Protein AF-A0A4Q7UP84-F1 (afdb_monomer)

Secondary structure (DSSP, 8-state):
---PPP---TTTTS-SSHHHHHHHHHHHHHHHHHHHHHHHHHHHHHHHHHHHHHHHHHHHHHTTSS-HHHHHHHHHHHHHHHHHHHHHHHHHHTTT--SHHHHHHHHHHHHHHHHHHHHHHHHHHHHHHHT--HHHHHHHHHHHHHHHHHHHHHHHHHHTT-HHHHHHHHHHHHHHHHHHHH-TTHHHHIIIIIIHHHHHHHHHHHHHTTTT-

Organism: Pseudonocardia sediminis (NCBI:txid1397368)

Structure (mmCIF, N/CA/C/O backbone):
data_AF-A0A4Q7UP84-F1
#
_entry.id   AF-A0A4Q7UP84-F1
#
loop_
_atom_site.group_PDB
_atom_site.id
_atom_site.type_symbol
_atom_site.label_atom_id
_atom_site.label_alt_id
_atom_site.label_comp_id
_atom_site.label_asym_id
_atom_site.label_entity_id
_atom_site.label_seq_id
_atom_site.pdbx_PDB_ins_code
_atom_site.Cartn_x
_atom_site.Cartn_y
_atom_site.Cartn_z
_atom_site.occupancy
_atom_site.B_iso_or_equiv
_atom_site.auth_seq_id
_atom_site.auth_comp_id
_atom_site.auth_asym_id
_atom_site.auth_atom_id
_atom_site.pdbx_PDB_model_num
ATOM 1 N N . MET A 1 1 ? -32.580 12.250 68.044 1.00 42.56 1 MET A N 1
ATOM 2 C CA . MET A 1 1 ? -32.386 12.421 66.590 1.00 42.56 1 MET A CA 1
ATOM 3 C C . MET A 1 1 ? -30.899 12.305 66.312 1.00 42.56 1 MET A C 1
ATOM 5 O O . MET A 1 1 ? -30.174 13.271 66.482 1.00 42.56 1 MET A O 1
ATOM 9 N N . THR A 1 2 ? -30.436 11.095 66.017 1.00 45.56 2 THR A N 1
ATOM 10 C CA . THR A 1 2 ? -29.066 10.806 65.571 1.00 45.56 2 THR A CA 1
ATOM 11 C C . THR A 1 2 ? -29.179 10.371 64.125 1.00 45.56 2 THR A C 1
ATOM 13 O O . THR A 1 2 ? -29.630 9.260 63.856 1.00 45.56 2 THR A O 1
ATOM 16 N N . ASP A 1 3 ? -28.855 11.294 63.229 1.00 54.00 3 ASP A N 1
ATOM 17 C CA . ASP A 1 3 ? -28.813 11.079 61.791 1.00 54.00 3 ASP A CA 1
ATOM 18 C C . ASP A 1 3 ? -27.517 10.325 61.472 1.00 54.00 3 ASP A C 1
ATOM 20 O O . ASP A 1 3 ? -26.412 10.842 61.659 1.00 54.00 3 ASP A O 1
ATOM 24 N N . ARG A 1 4 ? -27.646 9.040 61.142 1.00 55.53 4 ARG A N 1
ATOM 25 C CA . ARG A 1 4 ? -26.525 8.174 60.778 1.00 55.53 4 ARG A CA 1
ATOM 26 C C . ARG A 1 4 ? -26.464 8.193 59.250 1.00 55.53 4 ARG A C 1
ATOM 28 O O . ARG A 1 4 ? -27.449 7.778 58.647 1.00 55.53 4 ARG A O 1
ATOM 35 N N . PRO A 1 5 ? -25.367 8.647 58.621 1.00 52.28 5 PRO A N 1
ATOM 36 C CA . PRO A 1 5 ? -25.264 8.620 57.169 1.00 52.28 5 PRO A CA 1
ATOM 37 C C . PRO A 1 5 ? -25.380 7.170 56.687 1.00 52.28 5 PRO A C 1
ATOM 39 O O . PRO A 1 5 ? -24.661 6.291 57.175 1.00 52.28 5 PRO A O 1
ATOM 42 N N . GLU A 1 6 ? -26.331 6.924 55.784 1.00 59.28 6 GLU A N 1
ATOM 43 C CA . GLU A 1 6 ? -26.484 5.637 55.114 1.00 59.28 6 GLU A CA 1
ATOM 44 C C . GLU A 1 6 ? -25.175 5.272 54.400 1.00 59.28 6 GLU A C 1
ATOM 46 O O . GLU A 1 6 ? -24.537 6.141 53.795 1.00 59.28 6 GLU A O 1
ATOM 51 N N . PRO A 1 7 ? -24.737 4.005 54.470 1.00 48.69 7 PRO A N 1
ATOM 52 C CA . PRO A 1 7 ? -23.579 3.567 53.718 1.00 48.69 7 PRO A CA 1
ATOM 53 C C . PRO A 1 7 ? -23.952 3.585 52.237 1.00 48.69 7 PRO A C 1
ATOM 55 O O . PRO A 1 7 ? -24.739 2.761 51.777 1.00 48.69 7 PRO A O 1
ATOM 58 N N . THR A 1 8 ? -23.387 4.535 51.494 1.00 50.06 8 THR A N 1
ATOM 59 C CA . THR A 1 8 ? -23.429 4.565 50.034 1.00 50.06 8 THR A CA 1
ATOM 60 C 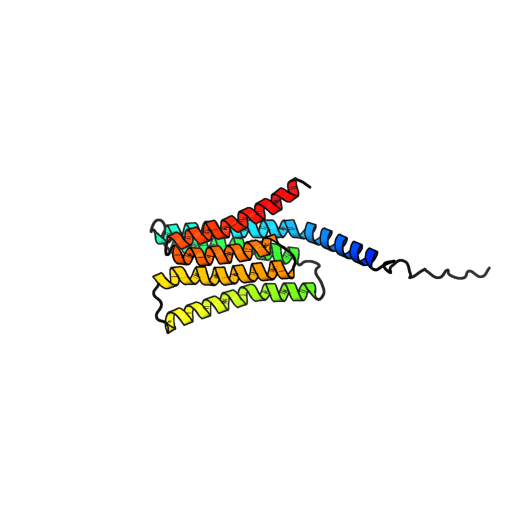C . THR A 1 8 ? -22.927 3.216 49.528 1.00 50.06 8 THR A C 1
ATOM 62 O O . THR A 1 8 ? -21.769 2.848 49.741 1.00 50.06 8 THR A O 1
ATOM 65 N N . THR A 1 9 ? -23.819 2.443 48.919 1.00 47.03 9 THR A N 1
ATOM 66 C CA . THR A 1 9 ? -23.541 1.120 48.370 1.00 47.03 9 THR A CA 1
ATOM 67 C C . THR A 1 9 ? -22.564 1.252 47.205 1.00 47.03 9 THR A C 1
ATOM 69 O O . THR A 1 9 ? -22.957 1.446 46.061 1.00 47.03 9 THR A O 1
ATOM 72 N N . LEU A 1 10 ? -21.270 1.122 47.495 1.00 49.09 10 LEU A N 1
ATOM 73 C CA . LEU A 1 10 ? -20.173 1.035 46.519 1.00 49.09 10 LEU A CA 1
ATOM 74 C C . LEU A 1 10 ? -20.184 -0.283 45.706 1.00 49.09 10 LEU A C 1
ATOM 76 O O . LEU A 1 10 ? -19.160 -0.665 45.144 1.00 49.09 10 LEU A O 1
ATOM 80 N N . ASP A 1 11 ? -21.314 -0.993 45.655 1.00 49.69 11 ASP A N 1
ATOM 81 C CA . ASP A 1 11 ? -21.449 -2.315 45.025 1.00 49.69 11 ASP A CA 1
ATOM 82 C C . ASP A 1 11 ? -22.203 -2.294 43.680 1.00 49.69 11 ASP A C 1
ATOM 84 O O . ASP A 1 11 ? -22.309 -3.337 43.040 1.00 49.69 11 ASP A O 1
ATOM 88 N N . GLU A 1 12 ? -22.672 -1.138 43.193 1.00 52.84 12 GLU A N 1
ATOM 89 C CA . GLU A 1 12 ? -23.387 -1.064 41.901 1.00 52.84 12 GLU A CA 1
ATOM 90 C C . GLU A 1 12 ? -22.471 -1.100 40.658 1.00 52.84 12 GLU A C 1
ATOM 92 O O . GLU A 1 12 ? -22.957 -1.335 39.555 1.00 52.84 12 GLU A O 1
ATOM 97 N N . ASP A 1 13 ? -21.148 -0.963 40.816 1.00 55.72 13 ASP A N 1
ATOM 98 C CA . ASP A 1 13 ? -20.188 -0.909 39.693 1.00 55.72 13 ASP A CA 1
ATOM 99 C C . ASP A 1 13 ? -19.397 -2.213 39.448 1.00 55.72 13 ASP A C 1
ATOM 101 O O . ASP A 1 13 ? -18.489 -2.260 38.611 1.00 55.72 13 ASP A O 1
ATOM 105 N N . ARG A 1 14 ? -19.717 -3.311 40.145 1.00 58.19 14 ARG A N 1
ATOM 106 C CA . ARG A 1 14 ? -19.144 -4.632 39.830 1.00 58.19 14 ARG A CA 1
ATOM 107 C C . ARG A 1 14 ? -20.073 -5.374 38.868 1.00 58.19 14 ARG A C 1
ATOM 109 O O . ARG A 1 14 ? -21.233 -5.569 39.219 1.00 58.19 14 ARG A O 1
ATOM 116 N N . PRO A 1 15 ? -19.605 -5.841 37.689 1.00 57.12 15 PRO A N 1
ATOM 117 C CA . PRO A 1 15 ? -20.441 -6.668 36.826 1.00 57.12 15 PRO A CA 1
ATOM 118 C C . PRO A 1 15 ? -20.937 -7.883 37.618 1.00 57.12 15 PRO A C 1
ATOM 120 O O . PRO A 1 15 ? -20.133 -8.666 38.128 1.00 57.12 15 PRO A O 1
ATOM 123 N N . GLY A 1 16 ? -22.263 -8.002 37.743 1.00 67.31 16 GLY A N 1
ATOM 124 C CA . GLY A 1 16 ? -22.935 -9.000 38.582 1.00 67.31 16 GLY A CA 1
ATOM 125 C C . GLY A 1 16 ? -22.624 -10.449 38.194 1.00 67.31 16 GLY A C 1
ATOM 126 O O . GLY A 1 16 ? -22.792 -11.356 39.007 1.00 67.31 16 GLY A O 1
ATOM 127 N N . SER A 1 17 ? -22.104 -10.672 36.982 1.00 77.81 17 SER A N 1
ATOM 128 C CA . SER A 1 17 ? -21.554 -11.944 36.522 1.00 77.81 17 SER A CA 1
ATOM 129 C C . SER A 1 17 ? -20.467 -11.753 35.440 1.00 77.81 17 SER A C 1
ATOM 131 O O . SER A 1 17 ? -20.440 -10.732 34.746 1.00 77.81 17 SER A O 1
ATOM 133 N N . PRO A 1 18 ? -19.582 -12.747 35.212 1.00 74.06 18 PRO A N 1
ATOM 134 C CA . PRO A 1 18 ? -18.658 -12.755 34.071 1.00 74.06 18 PRO A CA 1
ATOM 135 C C . PRO A 1 18 ? -19.352 -12.654 32.701 1.00 74.06 18 PRO A C 1
ATOM 137 O O . PRO A 1 18 ? -18.741 -12.185 31.740 1.00 74.06 18 PRO A O 1
ATOM 140 N N . ALA A 1 19 ? -20.616 -13.084 32.604 1.00 78.94 19 ALA A N 1
ATOM 141 C CA . ALA A 1 19 ? -21.421 -12.951 31.392 1.00 78.94 19 ALA A CA 1
ATOM 142 C C . ALA A 1 19 ? -21.811 -11.486 31.142 1.00 78.94 19 ALA A C 1
ATOM 144 O O . ALA A 1 19 ? -21.638 -11.003 30.026 1.00 78.94 19 ALA A O 1
ATOM 145 N N . ASP A 1 20 ? -22.207 -10.754 32.187 1.00 79.19 20 ASP A N 1
ATOM 146 C CA . ASP A 1 20 ? -22.514 -9.320 32.092 1.00 79.19 20 ASP A CA 1
ATOM 147 C C . ASP A 1 20 ? -21.263 -8.508 31.743 1.00 79.19 20 ASP A C 1
ATOM 149 O O . ASP A 1 20 ? -21.306 -7.617 30.896 1.00 79.19 20 ASP A O 1
ATOM 153 N N . ALA A 1 21 ? -20.107 -8.868 32.316 1.00 79.06 21 ALA A N 1
ATOM 154 C CA . ALA A 1 21 ? -18.824 -8.278 31.934 1.00 79.06 21 ALA A CA 1
ATOM 155 C C . ALA A 1 21 ? -18.503 -8.517 30.444 1.00 79.06 21 ALA A C 1
ATOM 157 O O . ALA A 1 21 ? -18.040 -7.608 29.753 1.00 79.06 21 ALA A O 1
ATOM 158 N N . MET A 1 22 ? -18.773 -9.721 29.927 1.00 80.56 22 MET A N 1
ATOM 159 C CA . MET A 1 22 ? -18.549 -10.063 28.520 1.00 80.56 22 MET A CA 1
ATOM 160 C C . MET A 1 22 ? -19.512 -9.328 27.579 1.00 80.56 22 MET A C 1
ATOM 162 O O . MET A 1 22 ? -19.096 -8.876 26.511 1.00 80.56 22 MET A O 1
ATOM 166 N N . ASP A 1 23 ? -20.776 -9.165 27.965 1.00 84.50 23 ASP A N 1
ATOM 167 C CA . ASP A 1 23 ? -21.763 -8.413 27.186 1.00 84.50 23 ASP A CA 1
ATOM 168 C C . ASP A 1 23 ? -21.459 -6.909 27.176 1.00 84.50 23 ASP A C 1
ATOM 170 O O . ASP A 1 23 ? -21.563 -6.258 26.129 1.00 84.50 23 ASP A O 1
ATOM 174 N N . ILE A 1 24 ? -20.953 -6.363 28.286 1.00 81.81 24 ILE A N 1
ATOM 175 C CA . ILE A 1 24 ? -20.400 -5.004 28.330 1.00 81.81 24 ILE A CA 1
ATOM 176 C C . ILE A 1 24 ? -19.216 -4.887 27.358 1.00 81.81 24 ILE A C 1
ATOM 178 O O . ILE A 1 24 ? -19.231 -3.997 26.507 1.00 81.81 24 ILE A O 1
ATOM 182 N N . ILE A 1 25 ? -18.242 -5.807 27.390 1.00 80.31 25 ILE A N 1
ATOM 183 C CA . ILE A 1 25 ? -17.088 -5.795 26.468 1.00 80.31 25 ILE A CA 1
ATOM 184 C C . ILE A 1 25 ? -17.544 -5.865 25.004 1.00 80.31 25 ILE A C 1
ATOM 186 O O . ILE A 1 25 ? -17.106 -5.055 24.185 1.00 80.31 25 ILE A O 1
ATOM 190 N N . ARG A 1 26 ? -18.460 -6.778 24.665 1.00 77.56 26 ARG A N 1
ATOM 191 C CA . ARG A 1 26 ? -18.996 -6.929 23.301 1.00 77.56 26 ARG A CA 1
ATOM 192 C C . ARG A 1 26 ? -19.731 -5.680 22.834 1.00 77.56 26 ARG A C 1
ATOM 194 O O . ARG A 1 26 ? -19.544 -5.252 21.696 1.00 77.56 26 ARG A O 1
ATOM 201 N N . SER A 1 27 ? -20.550 -5.080 23.697 1.00 73.44 27 SER A N 1
ATOM 202 C CA . SER A 1 27 ? -21.291 -3.861 23.365 1.00 73.44 27 SER A CA 1
ATOM 203 C C . SER A 1 27 ? -20.362 -2.656 23.176 1.00 73.44 27 SER A C 1
ATOM 205 O O . SER A 1 27 ? -20.582 -1.851 22.267 1.00 73.44 27 SER A O 1
ATOM 207 N N . GLN A 1 28 ? -19.283 -2.555 23.960 1.00 71.44 28 GLN A N 1
ATOM 208 C CA . GLN A 1 28 ? -18.260 -1.526 23.778 1.00 71.44 28 GLN A CA 1
ATOM 209 C C . GLN A 1 28 ? -17.437 -1.753 22.506 1.00 71.44 28 GLN A C 1
ATOM 211 O O . GLN A 1 28 ? -17.280 -0.820 21.719 1.00 71.44 28 GLN A O 1
ATOM 216 N N . GLN A 1 29 ? -17.001 -2.987 22.233 1.00 69.75 29 GLN A N 1
ATOM 217 C CA . GLN A 1 29 ? -16.328 -3.344 20.980 1.00 69.75 29 GLN A CA 1
ATOM 218 C C . GLN A 1 29 ? -17.210 -3.049 19.762 1.00 69.75 29 GLN A C 1
ATOM 220 O O . GLN A 1 29 ? -16.734 -2.487 18.779 1.00 69.75 29 GLN A O 1
ATOM 225 N N . ALA A 1 30 ? -18.507 -3.364 19.822 1.00 67.62 30 ALA A N 1
ATOM 226 C CA . ALA A 1 30 ? -19.448 -3.077 18.744 1.00 67.62 30 ALA A CA 1
ATOM 227 C C . ALA A 1 30 ? -19.607 -1.568 18.495 1.00 67.62 30 ALA A C 1
ATOM 229 O O . ALA A 1 30 ? -19.633 -1.144 17.339 1.00 67.62 30 ALA A O 1
ATOM 230 N N . LYS A 1 31 ? -19.667 -0.753 19.558 1.00 66.81 31 LYS A N 1
ATOM 231 C CA . LYS A 1 31 ? -19.733 0.715 19.457 1.00 66.81 31 LYS A CA 1
ATOM 232 C C . LYS A 1 31 ? -18.451 1.310 18.874 1.00 66.81 31 LYS A C 1
ATOM 234 O O . LYS A 1 31 ? -18.538 2.117 17.954 1.00 66.81 31 LYS A O 1
ATOM 239 N N . VAL A 1 32 ? -17.281 0.884 19.351 1.00 65.25 32 VAL A N 1
ATOM 240 C CA . VAL A 1 32 ? -15.980 1.339 18.829 1.00 65.25 32 VAL A CA 1
ATOM 241 C C . VAL A 1 32 ? -15.815 0.938 17.363 1.00 65.25 32 VAL A C 1
ATOM 243 O O . VAL A 1 32 ? -15.501 1.778 16.524 1.00 65.25 32 VAL A O 1
ATOM 246 N N . ASN A 1 33 ? -16.132 -0.311 17.014 1.00 65.25 33 ASN A N 1
ATOM 247 C CA . ASN A 1 33 ? -16.093 -0.781 15.628 1.00 65.25 33 ASN A CA 1
ATOM 248 C C . ASN A 1 33 ? -17.050 0.006 14.722 1.00 65.25 33 ASN A C 1
ATOM 250 O O . ASN A 1 33 ? -16.705 0.314 13.583 1.00 65.25 33 ASN A O 1
ATOM 254 N N . ALA A 1 34 ? -18.241 0.364 15.214 1.00 60.06 34 ALA A N 1
ATOM 255 C CA . ALA A 1 34 ? -19.183 1.191 14.465 1.00 60.06 34 ALA A CA 1
ATOM 256 C C . ALA A 1 34 ? -18.666 2.625 14.244 1.00 60.06 34 ALA A C 1
ATOM 258 O O . ALA A 1 34 ? -18.920 3.196 13.185 1.00 60.06 34 ALA A O 1
ATOM 259 N N . GLN A 1 35 ? -17.927 3.188 15.206 1.00 65.69 35 GLN A N 1
ATOM 260 C CA . GLN A 1 35 ? -17.325 4.521 15.099 1.00 65.69 35 GLN A CA 1
ATOM 261 C C . GLN A 1 35 ? -16.111 4.555 14.160 1.00 65.69 35 GLN A C 1
ATOM 263 O O . GLN A 1 35 ? -15.957 5.519 13.415 1.00 65.69 35 GLN A O 1
ATOM 268 N N . LEU A 1 36 ? -15.283 3.506 14.163 1.00 66.56 36 LEU A N 1
ATOM 269 C CA . LEU A 1 36 ? -14.058 3.431 13.356 1.00 66.56 36 LEU A CA 1
ATOM 270 C C . LEU A 1 36 ? -14.300 2.966 11.918 1.00 66.56 36 LEU A C 1
ATOM 272 O O . LEU A 1 36 ? -13.563 3.359 11.017 1.00 66.56 36 LEU A O 1
ATOM 276 N N . ALA A 1 37 ? -15.351 2.177 11.667 1.00 66.06 37 ALA A N 1
ATOM 277 C CA . ALA A 1 37 ? -15.636 1.673 10.327 1.00 66.06 37 ALA A CA 1
ATOM 278 C C . ALA A 1 37 ? -15.658 2.788 9.255 1.00 66.06 37 ALA A C 1
ATOM 280 O O . ALA A 1 37 ? -14.998 2.604 8.228 1.00 66.06 37 ALA A O 1
ATOM 281 N N . PRO A 1 38 ? -16.360 3.938 9.436 1.00 69.56 38 PRO A N 1
ATOM 282 C CA . PRO A 1 38 ? -16.340 5.083 8.516 1.00 69.56 38 PRO A CA 1
ATOM 283 C C . PRO A 1 38 ? -14.973 5.456 7.976 1.00 69.56 38 PRO A C 1
ATOM 285 O O . PRO A 1 38 ? -14.790 5.592 6.764 1.00 69.56 38 PRO A O 1
ATOM 288 N N . GLU A 1 39 ? -14.033 5.546 8.897 1.00 76.50 39 GLU A N 1
ATOM 289 C CA . GLU A 1 39 ? -12.659 5.944 8.680 1.00 76.50 39 GLU A CA 1
ATOM 290 C C . GLU A 1 39 ? -11.881 4.850 7.936 1.00 76.50 39 GLU A C 1
ATOM 292 O O . GLU A 1 39 ? -11.207 5.145 6.949 1.00 76.50 39 GLU A O 1
ATOM 297 N N . THR A 1 40 ? -12.090 3.579 8.291 1.00 74.62 40 THR A N 1
ATOM 298 C CA . THR A 1 40 ? -11.503 2.420 7.596 1.00 74.62 40 THR A CA 1
ATOM 299 C C . THR A 1 40 ? -11.938 2.312 6.129 1.00 74.62 40 THR A C 1
ATOM 301 O O . THR A 1 40 ? -11.102 2.118 5.246 1.00 74.62 40 THR A O 1
ATOM 304 N N . ALA A 1 41 ? -13.224 2.514 5.827 1.00 83.88 41 ALA A N 1
ATOM 305 C CA . ALA A 1 41 ? -13.698 2.444 4.441 1.00 83.88 41 ALA A CA 1
ATOM 306 C C . ALA A 1 41 ? -13.146 3.584 3.579 1.00 83.88 41 ALA A C 1
ATOM 308 O O . ALA A 1 41 ? -12.759 3.355 2.436 1.00 83.88 41 ALA A O 1
ATOM 309 N N . LEU A 1 42 ? -13.098 4.808 4.116 1.00 84.00 42 LEU A N 1
ATOM 310 C CA . LEU A 1 42 ? -12.512 5.948 3.407 1.00 84.00 42 LEU A CA 1
ATOM 311 C C . LEU A 1 42 ? -11.027 5.722 3.129 1.00 84.00 42 LEU A C 1
ATOM 313 O O . LEU A 1 42 ? -10.568 5.995 2.023 1.00 84.00 42 LEU A O 1
ATOM 317 N N . PHE A 1 43 ? -10.301 5.162 4.096 1.00 86.12 43 PHE A N 1
ATOM 318 C CA . PHE A 1 43 ? -8.907 4.779 3.921 1.00 86.12 43 PHE A CA 1
ATOM 319 C C . PHE A 1 43 ? -8.722 3.812 2.737 1.00 86.12 43 PHE A C 1
ATOM 321 O O . PHE A 1 43 ? -7.900 4.086 1.860 1.00 86.12 43 PHE A O 1
ATOM 328 N N . PHE A 1 44 ? -9.522 2.742 2.646 1.00 89.19 44 PHE A N 1
ATOM 329 C CA . PHE A 1 44 ? -9.442 1.813 1.511 1.00 89.19 44 PHE A CA 1
ATOM 330 C C . PHE A 1 44 ? -9.848 2.455 0.184 1.00 89.19 44 PHE A C 1
ATOM 332 O O . PHE A 1 44 ? -9.250 2.154 -0.845 1.00 89.19 44 PHE A O 1
ATOM 339 N N . LEU A 1 45 ? -10.828 3.360 0.184 1.00 90.50 45 LEU A N 1
ATOM 340 C CA . LEU A 1 45 ? -11.235 4.061 -1.032 1.00 90.50 45 LEU A CA 1
ATOM 341 C C . LEU A 1 45 ? -10.123 4.981 -1.554 1.00 90.50 45 LEU A C 1
ATOM 343 O O . LEU A 1 45 ? -9.800 4.923 -2.738 1.00 90.50 45 LEU A O 1
ATOM 347 N N . PHE A 1 46 ? -9.499 5.786 -0.687 1.00 90.69 46 PHE A N 1
ATOM 348 C CA . PHE A 1 46 ? -8.413 6.683 -1.094 1.00 90.69 46 PHE A CA 1
ATOM 349 C C . PHE A 1 46 ? -7.204 5.915 -1.620 1.00 90.69 46 PHE A C 1
ATOM 351 O O . PHE A 1 46 ? -6.690 6.242 -2.691 1.00 90.69 46 PHE A O 1
ATOM 358 N N . TRP A 1 47 ? -6.780 4.867 -0.910 1.00 91.25 47 TRP A N 1
ATOM 359 C CA . TRP A 1 47 ? -5.666 4.036 -1.357 1.00 91.25 47 TRP A CA 1
ATOM 360 C C . TRP A 1 47 ? -6.002 3.229 -2.609 1.00 91.25 47 TRP A C 1
ATOM 362 O O . TRP A 1 47 ? -5.166 3.138 -3.504 1.00 91.25 47 TRP A O 1
ATOM 372 N N . GLY A 1 48 ? -7.231 2.729 -2.728 1.00 93.56 48 GLY A N 1
ATOM 373 C CA . GLY A 1 48 ? -7.695 2.024 -3.917 1.00 93.56 48 GLY A CA 1
ATOM 374 C C . GLY A 1 48 ? -7.647 2.896 -5.170 1.00 93.56 48 GLY A C 1
ATOM 375 O O . GLY A 1 48 ? -7.076 2.486 -6.180 1.00 93.56 48 GLY A O 1
ATOM 376 N N . VAL A 1 49 ? -8.159 4.131 -5.092 1.00 94.81 49 VAL A N 1
ATOM 377 C CA . VAL A 1 49 ? -8.053 5.107 -6.191 1.00 94.81 49 VAL A CA 1
ATOM 378 C C . VAL A 1 49 ? -6.589 5.426 -6.487 1.00 94.81 49 VAL A C 1
ATOM 380 O O . VAL A 1 49 ? -6.184 5.403 -7.647 1.00 94.81 49 VAL A O 1
ATOM 383 N N . ALA A 1 50 ? -5.783 5.688 -5.456 1.00 94.12 50 ALA A N 1
ATOM 384 C CA . ALA A 1 50 ? -4.376 6.025 -5.630 1.00 94.12 50 ALA A CA 1
ATOM 385 C C . ALA A 1 50 ? -3.603 4.916 -6.354 1.00 94.12 50 ALA A C 1
ATOM 387 O O . ALA A 1 50 ? -2.868 5.201 -7.293 1.00 94.12 50 ALA A O 1
ATOM 388 N N . TRP A 1 51 ? -3.805 3.655 -5.973 1.00 93.69 51 TRP A N 1
ATOM 389 C CA . TRP A 1 51 ? -3.134 2.516 -6.600 1.00 93.69 51 TRP A CA 1
ATOM 390 C C . TRP A 1 51 ? -3.560 2.331 -8.052 1.00 93.69 51 TRP A C 1
ATOM 392 O O . TRP A 1 51 ? -2.696 2.138 -8.906 1.00 93.69 51 TRP A O 1
ATOM 402 N N . VAL A 1 52 ? -4.856 2.455 -8.357 1.00 95.88 52 VAL A N 1
ATOM 403 C CA . VAL A 1 52 ? -5.342 2.414 -9.746 1.00 95.88 52 VAL A CA 1
ATOM 404 C C . VAL A 1 52 ? -4.679 3.513 -10.573 1.00 95.88 52 VAL A C 1
ATOM 406 O O . VAL A 1 52 ? -4.134 3.228 -11.638 1.00 95.88 52 VAL A O 1
ATOM 409 N N . LEU A 1 53 ? -4.670 4.752 -10.073 1.00 95.06 53 LEU A N 1
ATOM 410 C CA . LEU A 1 53 ? -4.058 5.882 -10.772 1.00 95.06 53 LEU A CA 1
ATOM 411 C C . LEU A 1 53 ? -2.557 5.680 -10.976 1.00 95.06 53 LEU A C 1
ATOM 413 O O . LEU A 1 53 ? -2.069 5.882 -12.082 1.00 95.06 53 LEU A O 1
ATOM 417 N N . ILE A 1 54 ? -1.830 5.244 -9.946 1.00 92.44 54 ILE A N 1
ATOM 418 C CA . ILE A 1 54 ? -0.387 4.989 -10.026 1.00 92.44 54 ILE A CA 1
ATOM 419 C C . ILE A 1 54 ? -0.090 3.876 -11.033 1.00 92.44 54 ILE A C 1
ATOM 421 O O . ILE A 1 54 ? 0.804 4.039 -11.857 1.00 92.44 54 ILE A O 1
ATOM 425 N N . GLY A 1 55 ? -0.847 2.776 -11.013 1.00 92.62 55 GLY A N 1
ATOM 426 C CA . GLY A 1 55 ? -0.666 1.675 -11.961 1.00 92.62 55 GLY A CA 1
ATOM 427 C C . GLY A 1 55 ? -0.932 2.096 -13.406 1.00 92.62 55 GLY A C 1
ATOM 428 O O . GLY A 1 55 ? -0.141 1.783 -14.290 1.00 92.62 55 GLY A O 1
ATOM 429 N N . VAL A 1 56 ? -1.997 2.869 -13.647 1.00 94.56 56 VAL A N 1
ATOM 430 C CA . VAL A 1 56 ? -2.301 3.419 -14.978 1.00 94.56 56 VAL A CA 1
ATOM 431 C C . VAL A 1 56 ? -1.226 4.410 -15.424 1.00 94.56 56 VAL A C 1
ATOM 433 O O . VAL A 1 56 ? -0.760 4.322 -16.554 1.00 94.56 56 VAL A O 1
ATOM 436 N N . LEU A 1 57 ? -0.789 5.325 -14.556 1.00 93.88 57 LEU A N 1
ATOM 437 C CA . LEU A 1 57 ? 0.274 6.285 -14.873 1.00 93.88 57 LEU A CA 1
ATOM 438 C C . LEU A 1 57 ? 1.593 5.582 -15.202 1.00 93.88 57 LEU A C 1
ATOM 440 O O . LEU A 1 57 ? 2.249 5.949 -16.174 1.00 93.88 57 LEU A O 1
ATOM 444 N N . ALA A 1 58 ? 1.963 4.562 -14.425 1.00 91.56 58 ALA A N 1
ATOM 445 C CA . ALA A 1 58 ? 3.160 3.767 -14.670 1.00 91.56 58 ALA A CA 1
ATOM 446 C C . ALA A 1 58 ? 3.076 3.028 -16.013 1.00 91.56 58 ALA A C 1
ATOM 448 O O . ALA A 1 58 ? 4.033 3.061 -16.784 1.00 91.56 58 ALA A O 1
ATOM 449 N N . TYR A 1 59 ? 1.916 2.451 -16.339 1.00 94.12 59 TYR A N 1
ATOM 450 C CA . TYR A 1 59 ? 1.686 1.825 -17.637 1.00 94.12 59 TYR A CA 1
ATOM 451 C C . TYR A 1 59 ? 1.809 2.832 -18.787 1.00 94.12 59 TYR A C 1
ATOM 453 O O . TYR A 1 59 ? 2.588 2.621 -19.712 1.00 94.12 59 TYR A O 1
ATOM 461 N N . LEU A 1 60 ? 1.114 3.969 -18.709 1.00 94.50 60 LEU A N 1
ATOM 462 C CA . LEU A 1 60 ? 1.168 5.000 -19.750 1.00 94.50 60 LEU A CA 1
ATOM 463 C C . LEU A 1 60 ? 2.581 5.559 -19.940 1.00 94.50 60 LEU A C 1
ATOM 465 O O . LEU A 1 60 ? 2.965 5.888 -21.061 1.00 94.50 60 LEU A O 1
ATOM 469 N N . ASN A 1 61 ? 3.356 5.667 -18.859 1.00 93.38 61 ASN A N 1
ATOM 470 C CA . ASN A 1 61 ? 4.749 6.076 -18.946 1.00 93.38 61 ASN A CA 1
ATOM 471 C C . ASN A 1 61 ? 5.615 5.015 -19.626 1.00 93.38 61 ASN A C 1
ATOM 473 O O . ASN A 1 61 ? 6.416 5.348 -20.490 1.00 93.38 61 ASN A O 1
ATOM 477 N N . SER A 1 62 ? 5.427 3.747 -19.269 1.00 90.62 62 SER A N 1
ATOM 478 C CA . SER A 1 62 ? 6.186 2.638 -19.847 1.00 90.62 62 SER A CA 1
ATOM 479 C C . SER A 1 62 ? 5.901 2.374 -21.327 1.00 90.62 62 SER A C 1
ATOM 481 O O . SER A 1 62 ? 6.698 1.721 -21.991 1.00 90.62 62 SER A O 1
ATOM 483 N N . THR A 1 63 ? 4.770 2.866 -21.840 1.00 93.06 63 THR A N 1
ATOM 484 C CA . THR A 1 63 ? 4.388 2.789 -23.256 1.00 93.06 63 THR A CA 1
ATOM 485 C C . THR A 1 63 ? 4.594 4.118 -23.988 1.00 93.06 63 THR A C 1
ATOM 487 O O . THR A 1 63 ? 3.960 4.343 -25.016 1.00 93.06 63 THR A O 1
ATOM 490 N N . ASP A 1 64 ? 5.395 5.027 -23.423 1.00 92.00 64 ASP A N 1
ATOM 491 C CA . ASP A 1 64 ? 5.750 6.335 -23.992 1.00 92.00 64 ASP A CA 1
ATOM 492 C C . ASP A 1 64 ? 4.561 7.262 -24.324 1.00 92.00 64 ASP A C 1
ATOM 494 O O . ASP A 1 64 ? 4.698 8.235 -25.065 1.00 92.00 64 ASP A O 1
ATOM 498 N N . VAL A 1 65 ? 3.379 7.014 -23.745 1.00 94.00 65 VAL A N 1
ATOM 499 C CA . VAL A 1 65 ? 2.194 7.876 -23.921 1.00 94.00 65 VAL A CA 1
ATOM 500 C C . VAL A 1 65 ? 2.344 9.161 -23.107 1.00 94.00 65 VAL A C 1
ATOM 502 O O . VAL A 1 65 ? 1.899 10.228 -23.531 1.00 94.00 65 VAL A O 1
ATOM 505 N N . ILE A 1 66 ? 2.977 9.067 -21.934 1.00 93.25 66 ILE A N 1
ATOM 506 C CA . ILE A 1 66 ? 3.322 10.216 -21.092 1.00 93.25 66 ILE A CA 1
ATOM 507 C C . ILE A 1 66 ? 4.803 10.186 -20.712 1.00 93.25 66 ILE A C 1
ATOM 509 O O . ILE A 1 66 ? 5.381 9.132 -20.443 1.00 93.25 66 ILE A O 1
ATOM 513 N N . GLY A 1 67 ? 5.420 11.365 -20.635 1.00 92.62 67 GLY A N 1
ATOM 514 C CA . GLY A 1 67 ? 6.812 11.493 -20.210 1.00 92.62 67 GLY A CA 1
ATOM 515 C C . GLY A 1 67 ? 7.013 11.148 -18.731 1.00 92.62 67 GLY A C 1
ATOM 516 O O . GLY A 1 67 ? 6.141 11.405 -17.894 1.00 92.62 67 GLY A O 1
ATOM 517 N N . GLY A 1 68 ? 8.199 10.631 -18.396 1.00 89.69 68 GLY A N 1
ATOM 518 C CA . GLY A 1 68 ? 8.544 10.213 -17.029 1.00 89.69 68 GLY A CA 1
ATOM 519 C C . GLY A 1 68 ? 8.443 11.339 -16.000 1.00 89.69 68 GLY A C 1
ATOM 520 O O . GLY A 1 68 ? 8.003 11.113 -14.878 1.00 89.69 68 GLY A O 1
ATOM 521 N N . THR A 1 69 ? 8.749 12.579 -16.390 1.00 92.00 69 THR A N 1
ATOM 522 C CA . THR A 1 69 ? 8.577 13.760 -15.530 1.00 92.00 69 THR A CA 1
ATOM 523 C C . THR A 1 69 ? 7.112 13.980 -15.154 1.00 92.00 69 THR A C 1
ATOM 525 O O . THR A 1 69 ? 6.799 14.181 -13.982 1.00 92.00 69 THR A O 1
ATOM 528 N N . THR A 1 70 ? 6.199 13.897 -16.125 1.00 91.62 70 THR A N 1
ATOM 529 C CA . THR A 1 70 ? 4.756 14.035 -15.887 1.00 91.62 70 THR A CA 1
ATOM 530 C C . THR A 1 70 ? 4.248 12.907 -14.998 1.00 91.62 70 THR A C 1
ATOM 532 O O . THR A 1 70 ? 3.578 13.172 -14.002 1.00 91.62 70 THR A O 1
ATOM 535 N N . ALA A 1 71 ? 4.614 11.661 -15.310 1.00 88.69 71 ALA A N 1
ATOM 536 C CA . ALA A 1 71 ? 4.243 10.504 -14.501 1.00 88.69 71 ALA A CA 1
ATOM 537 C C . ALA A 1 71 ? 4.765 10.623 -13.059 1.00 88.69 71 ALA A C 1
ATOM 539 O O . ALA A 1 71 ? 4.021 10.366 -12.115 1.00 88.69 71 ALA A O 1
ATOM 540 N N . GLY A 1 72 ? 6.003 11.093 -12.886 1.00 86.06 72 GLY A N 1
ATOM 541 C CA . GLY A 1 72 ? 6.627 11.320 -11.586 1.00 86.06 72 GLY A CA 1
ATOM 542 C C . GLY A 1 72 ? 5.910 12.383 -10.754 1.00 86.06 72 GLY A C 1
ATOM 543 O O . GLY A 1 72 ? 5.567 12.120 -9.603 1.00 86.06 72 GLY A O 1
ATOM 544 N N . PHE A 1 73 ? 5.621 13.559 -11.322 1.00 93.19 73 PHE A N 1
ATOM 545 C CA . PHE A 1 73 ? 4.919 14.623 -10.592 1.00 93.19 73 PHE A CA 1
ATOM 546 C C . PHE A 1 73 ? 3.483 14.242 -10.233 1.00 93.19 73 PHE A C 1
ATOM 548 O O . PHE A 1 73 ? 3.063 14.455 -9.095 1.00 93.19 73 PHE A O 1
ATOM 555 N N . VAL A 1 74 ? 2.733 13.656 -11.172 1.00 92.56 74 VAL A N 1
ATOM 556 C CA . VAL A 1 74 ? 1.353 13.230 -10.904 1.00 92.56 74 VAL A CA 1
ATOM 557 C C . VAL A 1 74 ? 1.341 12.085 -9.890 1.00 92.56 74 VAL A C 1
ATOM 559 O O . VAL A 1 74 ? 0.572 12.132 -8.934 1.00 92.56 74 VAL A O 1
ATOM 562 N N . GLY A 1 75 ? 2.232 11.100 -10.034 1.00 88.25 75 GLY A N 1
ATOM 563 C CA . GLY A 1 75 ? 2.377 10.003 -9.078 1.00 88.25 75 GLY A CA 1
ATOM 564 C C . GLY A 1 75 ? 2.726 10.494 -7.671 1.00 88.25 75 GLY A C 1
ATOM 565 O O . GLY A 1 75 ? 2.093 10.082 -6.699 1.00 88.25 75 GLY A O 1
ATOM 566 N N . ALA A 1 76 ? 3.667 11.436 -7.552 1.00 86.94 76 ALA A N 1
ATOM 567 C CA . ALA A 1 76 ? 4.018 12.054 -6.276 1.00 86.94 76 ALA A CA 1
ATOM 568 C C . ALA A 1 76 ? 2.833 12.811 -5.658 1.00 86.94 76 ALA A C 1
ATOM 570 O O . ALA A 1 76 ? 2.564 12.655 -4.469 1.00 86.94 76 ALA A O 1
ATOM 571 N N . ALA A 1 77 ? 2.083 13.581 -6.453 1.00 92.00 77 ALA A N 1
ATOM 572 C CA . ALA A 1 77 ? 0.892 14.281 -5.977 1.00 92.00 77 ALA A CA 1
ATOM 573 C C . ALA A 1 77 ? -0.181 13.304 -5.464 1.00 92.00 77 ALA A C 1
ATOM 575 O O . ALA A 1 77 ? -0.733 13.511 -4.384 1.00 92.00 77 ALA A O 1
ATOM 576 N N . VAL A 1 78 ? -0.431 12.208 -6.189 1.00 91.75 78 VAL A N 1
ATOM 577 C CA . VAL A 1 78 ? -1.369 11.151 -5.774 1.00 91.75 78 VAL A CA 1
ATOM 578 C C . VAL A 1 78 ? -0.935 10.521 -4.447 1.00 91.75 78 VAL A C 1
ATOM 580 O O . VAL A 1 78 ? -1.754 10.395 -3.536 1.00 91.75 78 VAL A O 1
ATOM 583 N N . LEU A 1 79 ? 0.349 10.177 -4.301 1.00 88.31 79 LEU A N 1
ATOM 584 C CA . LEU A 1 79 ? 0.891 9.615 -3.061 1.00 88.31 79 LEU A CA 1
ATOM 585 C C . LEU A 1 79 ? 0.802 10.592 -1.885 1.00 88.31 79 LEU A C 1
ATOM 587 O O . LEU A 1 79 ? 0.444 10.180 -0.784 1.00 88.31 79 LEU A O 1
ATOM 591 N N . LEU A 1 80 ? 1.088 11.877 -2.105 1.00 89.88 80 LEU A N 1
ATOM 592 C CA . LEU A 1 80 ? 0.986 12.905 -1.068 1.00 89.88 80 LEU A CA 1
ATOM 593 C C . LEU A 1 80 ? -0.458 13.086 -0.593 1.00 89.88 80 LEU A C 1
ATOM 595 O O . LEU A 1 80 ? -0.700 13.154 0.611 1.00 89.88 80 LEU A O 1
ATOM 599 N N . VAL A 1 81 ? -1.422 13.119 -1.517 1.00 90.44 81 VAL A N 1
ATOM 600 C CA . VAL A 1 81 ? -2.847 13.232 -1.176 1.00 90.44 81 VAL A CA 1
ATOM 601 C C . VAL A 1 81 ? -3.325 11.993 -0.421 1.00 90.44 81 VAL A C 1
ATOM 603 O O . VAL A 1 81 ? -3.937 12.128 0.638 1.00 90.44 81 VAL A O 1
ATOM 606 N N . ALA A 1 82 ? -3.016 10.790 -0.913 1.00 87.06 82 ALA A N 1
ATOM 607 C CA . ALA A 1 82 ? -3.413 9.541 -0.262 1.00 87.06 82 ALA A CA 1
ATOM 608 C C . ALA A 1 82 ? -2.758 9.378 1.119 1.00 87.06 82 ALA A C 1
ATOM 610 O O . ALA A 1 82 ? -3.437 9.059 2.095 1.00 87.06 82 ALA A O 1
ATOM 611 N N . GLY A 1 83 ? -1.458 9.666 1.224 1.00 84.12 83 GLY A N 1
ATOM 612 C CA . GLY A 1 83 ? -0.712 9.638 2.478 1.00 84.12 83 GLY A CA 1
ATOM 613 C C . GLY A 1 83 ? -1.228 10.664 3.487 1.00 84.12 83 GLY A C 1
ATOM 614 O O . GLY A 1 83 ? -1.436 10.327 4.651 1.00 84.12 83 GLY A O 1
ATOM 615 N N . GLY A 1 84 ? -1.516 11.890 3.042 1.00 84.31 84 GLY A N 1
ATOM 616 C CA . GLY A 1 84 ? -2.107 12.937 3.875 1.00 84.31 84 GLY A CA 1
ATOM 617 C C . GLY A 1 84 ? -3.507 12.571 4.373 1.00 84.31 84 GLY A C 1
ATOM 618 O O . GLY A 1 84 ? -3.783 12.687 5.567 1.00 84.31 84 GLY A O 1
ATOM 619 N N . ALA A 1 85 ? -4.369 12.056 3.491 1.00 84.25 85 ALA A N 1
ATOM 620 C CA . ALA A 1 85 ? -5.701 11.577 3.860 1.00 84.25 85 ALA A CA 1
ATOM 621 C C . ALA A 1 85 ? -5.620 10.413 4.860 1.00 84.25 85 ALA A C 1
ATOM 623 O O . ALA A 1 85 ? -6.305 10.421 5.879 1.00 84.25 85 ALA A O 1
ATOM 624 N N . SER A 1 86 ? -4.727 9.453 4.617 1.00 80.00 86 SER A N 1
ATOM 625 C CA . SER A 1 86 ? -4.456 8.329 5.513 1.00 80.00 86 SER A CA 1
ATOM 626 C C . SER A 1 86 ? -3.978 8.784 6.894 1.00 80.00 86 SER A C 1
ATOM 628 O O . SER A 1 86 ? -4.466 8.290 7.909 1.00 80.00 86 SER A O 1
ATOM 630 N N . ALA A 1 87 ? -3.036 9.728 6.949 1.00 81.00 87 ALA A N 1
ATOM 631 C CA . ALA A 1 8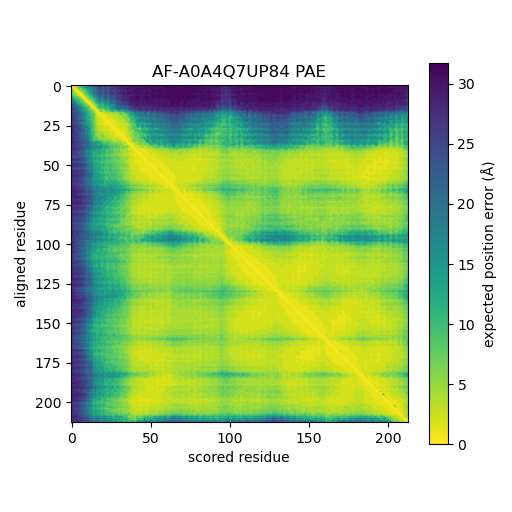7 ? -2.538 10.280 8.204 1.00 81.00 87 ALA A CA 1
ATOM 632 C C . ALA A 1 87 ? -3.645 11.023 8.960 1.00 81.00 87 ALA A C 1
ATOM 634 O O . ALA A 1 87 ? -3.796 10.842 10.166 1.00 81.00 87 ALA A O 1
ATOM 635 N N . TRP A 1 88 ? -4.458 11.812 8.254 1.00 82.38 88 TRP A N 1
ATOM 636 C CA . TRP A 1 88 ? -5.599 12.511 8.840 1.00 82.38 88 TRP A CA 1
ATOM 637 C C . TRP A 1 88 ? -6.622 11.541 9.442 1.00 82.38 88 TRP A C 1
ATOM 639 O O . TRP A 1 88 ? -7.025 11.727 10.592 1.00 82.38 88 TRP A O 1
ATOM 649 N N . VAL A 1 89 ? -6.983 10.484 8.704 1.00 80.69 89 VAL A N 1
ATOM 650 C CA . VAL A 1 89 ? -7.860 9.411 9.189 1.00 80.69 89 VAL A CA 1
ATOM 651 C C . VAL A 1 89 ? -7.253 8.756 10.430 1.00 80.69 89 VAL A C 1
ATOM 653 O O . VAL A 1 89 ? -7.899 8.736 11.471 1.00 80.69 89 VAL A O 1
ATOM 656 N N . GLY A 1 90 ? -5.994 8.312 10.373 1.00 74.75 90 GLY A N 1
ATOM 657 C CA . GLY A 1 90 ? -5.336 7.637 11.496 1.00 74.75 90 GLY A CA 1
ATOM 658 C C . GLY A 1 90 ? -5.219 8.504 12.755 1.00 74.75 90 GLY A C 1
ATOM 659 O O . GLY A 1 90 ? -5.495 8.033 13.858 1.00 74.75 90 GLY A O 1
ATOM 660 N N . ILE A 1 91 ? -4.875 9.790 12.605 1.00 78.38 91 ILE A N 1
ATOM 661 C CA . ILE A 1 91 ? -4.828 10.744 13.723 1.00 78.38 91 ILE A CA 1
ATOM 662 C C . ILE A 1 91 ? -6.213 10.897 14.340 1.00 78.38 91 ILE A C 1
ATOM 664 O O . ILE A 1 91 ? -6.328 10.912 15.562 1.00 78.38 91 ILE A O 1
ATOM 668 N N . ARG A 1 92 ? -7.258 11.020 13.513 1.00 76.06 92 ARG A N 1
ATOM 669 C CA . ARG A 1 92 ? -8.642 11.172 13.965 1.00 76.06 92 ARG A CA 1
ATOM 670 C C . ARG A 1 92 ? -9.136 9.922 14.698 1.00 76.06 92 ARG A C 1
ATOM 672 O O . ARG A 1 92 ? -9.639 10.074 15.809 1.00 76.06 92 ARG A O 1
ATOM 679 N N . SER A 1 93 ? -8.907 8.734 14.136 1.00 71.75 93 SER A N 1
ATOM 680 C CA . SER A 1 93 ? -9.256 7.438 14.734 1.00 71.75 93 SER A CA 1
ATOM 681 C C . SER A 1 93 ? -8.564 7.196 16.078 1.00 71.75 93 SER A C 1
ATOM 683 O O . SER A 1 93 ? -9.111 6.532 16.952 1.00 71.75 93 SER A O 1
ATOM 685 N N . GLY A 1 94 ? -7.348 7.725 16.255 1.00 70.31 94 GLY A N 1
ATOM 686 C CA . GLY A 1 94 ? -6.565 7.574 17.483 1.00 70.31 94 GLY A CA 1
ATOM 687 C C . GLY A 1 94 ? -6.941 8.534 18.617 1.00 70.31 94 GLY A C 1
ATOM 688 O O . GLY A 1 94 ? -6.468 8.355 19.741 1.00 70.31 94 GLY A O 1
ATOM 689 N N . ARG A 1 95 ? -7.770 9.563 18.373 1.00 70.69 95 ARG A N 1
ATOM 690 C CA . ARG A 1 95 ? -8.123 10.549 19.412 1.00 70.69 95 ARG A CA 1
ATOM 691 C C . ARG A 1 95 ? -8.971 9.880 20.493 1.00 70.69 95 ARG A C 1
ATOM 693 O O . ARG A 1 95 ? -10.081 9.438 20.229 1.00 70.69 95 ARG A O 1
ATOM 700 N N . GLY A 1 96 ? -8.462 9.868 21.723 1.00 67.38 96 GLY A N 1
ATOM 701 C CA . GLY A 1 96 ? -9.164 9.303 22.880 1.00 67.38 96 GLY A CA 1
ATOM 702 C C . GLY A 1 96 ? -8.823 7.842 23.184 1.00 67.38 96 GLY A C 1
ATOM 703 O O . GLY A 1 96 ? -9.320 7.316 24.175 1.00 67.38 96 GLY A O 1
ATOM 704 N N . VAL A 1 97 ? -7.948 7.201 22.399 1.00 73.25 97 VAL A N 1
ATOM 705 C CA . VAL A 1 97 ? -7.391 5.884 22.739 1.00 73.25 97 VAL A CA 1
ATOM 706 C C . VAL A 1 97 ? -6.242 6.073 23.732 1.00 73.25 97 VAL A C 1
ATOM 708 O O . VAL A 1 97 ? -5.277 6.782 23.446 1.00 73.25 97 VAL A O 1
ATOM 711 N N . THR A 1 98 ? -6.328 5.441 24.901 1.00 75.50 98 THR A N 1
ATOM 712 C CA . THR A 1 98 ? -5.300 5.483 25.955 1.00 75.50 98 THR A CA 1
ATOM 713 C C . THR A 1 98 ? -4.874 4.065 26.363 1.00 75.50 98 THR A C 1
ATOM 715 O O . THR A 1 98 ? -5.512 3.080 25.989 1.00 75.50 98 THR A O 1
ATOM 718 N N . GLY A 1 99 ? -3.759 3.941 27.092 1.00 83.06 99 GLY A N 1
ATOM 719 C CA . GLY A 1 99 ? -3.252 2.654 27.592 1.00 83.06 99 GLY A CA 1
ATOM 720 C C . GLY A 1 99 ? -2.559 1.780 26.535 1.00 83.06 99 GLY A C 1
ATOM 721 O O . GLY A 1 99 ? -2.013 2.281 25.549 1.00 83.06 99 GLY A O 1
ATOM 722 N N . ASP A 1 100 ? -2.568 0.461 26.748 1.00 79.25 100 ASP A N 1
ATOM 723 C CA . ASP A 1 100 ? -1.827 -0.516 25.931 1.00 79.25 100 ASP A CA 1
ATOM 724 C C . ASP A 1 100 ? -2.237 -0.509 24.451 1.00 79.25 100 ASP A C 1
ATOM 726 O O . ASP A 1 100 ? -1.385 -0.610 23.563 1.00 79.25 100 ASP A O 1
ATOM 730 N N . SER A 1 101 ? -3.522 -0.279 24.170 1.00 76.94 101 SER A N 1
ATOM 731 C CA . SER A 1 101 ? -4.064 -0.163 22.810 1.00 76.94 101 SER A CA 1
ATOM 732 C C . SER A 1 101 ? -3.446 1.002 22.027 1.00 76.94 101 SER A C 1
ATOM 734 O O . SER A 1 101 ? -3.174 0.871 20.832 1.00 76.94 101 SER A O 1
ATOM 736 N N . ALA A 1 102 ? -3.161 2.129 22.693 1.00 80.50 102 ALA A N 1
ATOM 737 C CA . ALA A 1 102 ? -2.511 3.281 22.065 1.00 80.50 102 ALA A CA 1
ATOM 738 C C . ALA A 1 102 ? -1.050 2.969 21.708 1.00 80.50 102 ALA A C 1
ATOM 740 O O . ALA A 1 102 ? -0.587 3.284 20.610 1.00 80.50 102 ALA A O 1
ATOM 741 N N . ARG A 1 103 ? -0.331 2.285 22.610 1.00 82.31 103 ARG A N 1
ATOM 742 C CA . ARG A 1 103 ? 1.049 1.847 22.365 1.00 82.31 103 ARG A CA 1
ATOM 743 C C . ARG A 1 103 ? 1.119 0.847 21.211 1.00 82.31 103 ARG A C 1
ATOM 745 O O . ARG A 1 103 ? 1.997 0.971 20.360 1.00 82.31 103 ARG A O 1
AT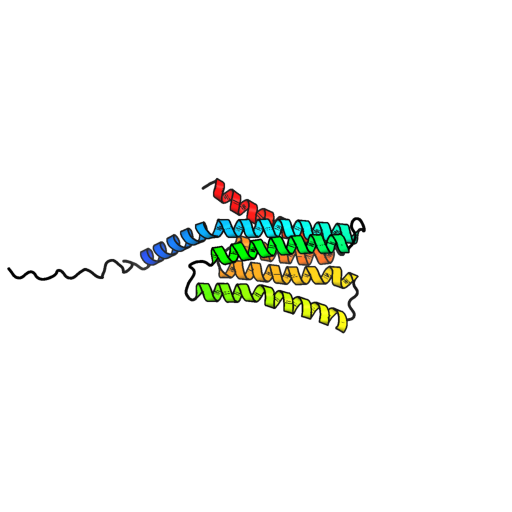OM 752 N N . GLN A 1 104 ? 0.192 -0.106 21.152 1.00 84.81 104 GLN A N 1
ATOM 753 C CA . GLN A 1 104 ? 0.109 -1.086 20.069 1.00 84.81 104 GLN A CA 1
ATOM 754 C C . GLN A 1 104 ? -0.154 -0.420 18.711 1.00 84.81 104 GLN A C 1
ATOM 756 O O . GLN A 1 104 ? 0.553 -0.707 17.743 1.00 84.81 104 GLN A O 1
ATOM 761 N N . GLY A 1 105 ? -1.116 0.508 18.646 1.00 83.38 105 GLY A N 1
ATOM 762 C CA . GLY A 1 105 ? -1.405 1.280 17.434 1.00 83.38 105 GLY A CA 1
ATOM 763 C C . GLY A 1 105 ? -0.216 2.129 16.975 1.00 83.38 105 GLY A C 1
ATOM 764 O O . GLY A 1 105 ? 0.111 2.139 15.791 1.00 83.38 105 GLY A O 1
ATOM 765 N N . MET A 1 106 ? 0.491 2.771 17.909 1.00 85.38 106 MET A N 1
ATOM 766 C CA . MET A 1 106 ? 1.697 3.552 17.616 1.00 85.38 106 MET A CA 1
ATOM 767 C C . MET A 1 106 ? 2.836 2.685 17.066 1.00 85.38 106 MET A C 1
ATOM 769 O O . MET A 1 106 ? 3.438 3.044 16.058 1.00 85.38 106 MET A O 1
ATOM 773 N N . LEU A 1 107 ? 3.139 1.548 17.702 1.00 87.50 107 LEU A N 1
ATOM 774 C CA . LEU A 1 107 ? 4.204 0.647 17.246 1.00 87.50 107 LEU A CA 1
ATOM 775 C C . LEU A 1 107 ? 3.904 0.089 15.852 1.00 87.50 107 LEU A C 1
ATOM 777 O O . LEU A 1 107 ? 4.788 0.069 14.996 1.00 87.50 107 LEU A O 1
ATOM 781 N N . TYR A 1 108 ? 2.652 -0.299 15.597 1.00 87.56 108 TYR A N 1
ATOM 782 C CA . TYR A 1 108 ? 2.241 -0.710 14.260 1.00 87.56 108 TYR A CA 1
ATOM 783 C C . TYR A 1 108 ? 2.338 0.443 13.253 1.00 87.56 108 TYR A C 1
ATOM 785 O O . TYR A 1 108 ? 2.898 0.264 12.174 1.00 87.56 108 TYR A O 1
ATOM 793 N N . GLY A 1 109 ? 1.867 1.639 13.610 1.00 84.62 109 GLY A N 1
ATOM 794 C CA . GLY A 1 109 ? 1.959 2.828 12.763 1.00 84.62 109 GLY A CA 1
ATOM 795 C C . GLY A 1 109 ? 3.400 3.196 12.401 1.00 84.62 109 GLY A C 1
ATOM 796 O O . GLY A 1 109 ? 3.672 3.510 11.248 1.00 84.62 109 GLY A O 1
ATOM 797 N N . LEU A 1 110 ? 4.340 3.089 13.346 1.00 87.88 110 LEU A N 1
ATOM 798 C CA . LEU A 1 110 ? 5.771 3.308 13.105 1.00 87.88 110 LEU A CA 1
ATOM 799 C C . LEU A 1 110 ? 6.404 2.204 12.254 1.00 87.88 110 LEU A C 1
ATOM 801 O O . LEU A 1 110 ? 7.330 2.481 11.492 1.00 87.88 110 LEU A O 1
ATOM 805 N N . SER A 1 111 ? 5.903 0.969 12.342 1.00 90.25 111 SER A N 1
ATOM 806 C CA . SER A 1 111 ? 6.422 -0.138 11.534 1.00 90.25 111 SER A CA 1
ATOM 807 C C . SER A 1 111 ? 6.272 0.117 10.031 1.00 90.25 111 SER A C 1
ATOM 809 O O . SER A 1 111 ? 7.160 -0.247 9.268 1.00 90.25 111 SER A O 1
ATOM 811 N N . TRP A 1 112 ? 5.216 0.821 9.609 1.00 90.12 112 TRP A N 1
ATOM 812 C CA . TRP A 1 112 ? 4.955 1.143 8.205 1.00 90.12 112 TRP A CA 1
ATOM 813 C C . TRP A 1 112 ? 6.100 1.902 7.521 1.00 90.12 112 TRP A C 1
ATOM 815 O O . TRP A 1 112 ? 6.731 1.337 6.627 1.00 90.12 112 TRP A O 1
ATOM 825 N N . PRO A 1 113 ? 6.419 3.153 7.905 1.00 88.88 113 PRO A N 1
ATOM 826 C CA . PRO A 1 113 ? 7.484 3.903 7.250 1.00 88.88 113 PRO A CA 1
ATOM 827 C C . PRO A 1 113 ? 8.858 3.249 7.446 1.00 88.88 113 PRO A C 1
ATOM 829 O O . PRO A 1 113 ? 9.672 3.281 6.524 1.00 88.88 113 PRO A O 1
ATOM 832 N N . ILE A 1 114 ? 9.112 2.615 8.598 1.00 93.19 114 ILE A N 1
ATOM 833 C CA . ILE A 1 114 ? 10.388 1.939 8.875 1.00 93.19 114 ILE A CA 1
ATOM 834 C C . ILE A 1 114 ? 10.594 0.767 7.912 1.00 93.19 114 ILE A C 1
ATOM 836 O O . ILE A 1 114 ? 11.607 0.718 7.217 1.00 93.19 114 ILE A O 1
ATOM 840 N N . ILE A 1 115 ? 9.633 -0.156 7.827 1.00 95.31 115 ILE A N 1
ATOM 841 C CA . ILE A 1 115 ? 9.747 -1.346 6.977 1.00 95.31 115 ILE A CA 1
ATOM 842 C C . ILE A 1 115 ? 9.809 -0.943 5.504 1.00 95.31 115 ILE A C 1
ATOM 844 O O . ILE A 1 115 ? 10.666 -1.449 4.787 1.00 95.31 115 ILE A O 1
ATOM 848 N N . MET A 1 116 ? 8.973 -0.002 5.052 1.00 92.06 116 MET A N 1
ATOM 849 C CA . MET A 1 116 ? 8.998 0.460 3.657 1.00 92.06 116 MET A CA 1
ATOM 850 C C . MET A 1 116 ? 10.358 1.056 3.277 1.00 92.06 116 MET A C 1
ATOM 852 O O . MET A 1 116 ? 10.889 0.757 2.207 1.00 92.06 116 MET A O 1
ATOM 856 N N . THR A 1 117 ? 10.956 1.841 4.176 1.00 93.50 117 THR A N 1
ATOM 857 C CA . THR A 1 117 ? 12.291 2.418 3.967 1.00 93.50 117 THR A CA 1
ATOM 858 C C . THR A 1 117 ? 13.359 1.328 3.905 1.00 93.50 117 THR A C 1
ATOM 860 O O . THR A 1 117 ? 14.155 1.299 2.968 1.00 93.50 117 THR A O 1
ATOM 863 N N . LEU A 1 118 ? 13.364 0.402 4.868 1.00 96.56 118 LEU A N 1
ATOM 864 C CA . LEU A 1 118 ? 14.350 -0.681 4.926 1.00 96.56 118 LEU A CA 1
ATOM 865 C C . LEU A 1 118 ? 14.245 -1.629 3.729 1.00 96.56 118 LEU A C 1
ATOM 867 O O . LEU A 1 118 ? 15.268 -2.056 3.204 1.00 96.56 118 LEU A O 1
ATOM 871 N N . VAL A 1 119 ? 13.031 -1.920 3.262 1.00 96.25 119 VAL A N 1
ATOM 872 C CA . VAL A 1 119 ? 12.791 -2.715 2.050 1.00 96.25 119 VAL A CA 1
ATOM 873 C C . VAL A 1 119 ? 13.318 -1.988 0.815 1.00 96.25 119 VAL A C 1
ATOM 875 O O . VAL A 1 119 ? 13.991 -2.608 -0.003 1.00 96.25 119 VAL A O 1
ATOM 878 N N . GLY A 1 120 ? 13.097 -0.676 0.697 1.00 92.25 120 GLY A N 1
ATOM 879 C CA . GLY A 1 120 ? 13.674 0.126 -0.385 1.00 92.25 120 GLY A CA 1
ATOM 880 C C . GLY A 1 120 ? 15.206 0.081 -0.401 1.00 92.25 120 GLY A C 1
ATOM 881 O O . GLY A 1 120 ? 15.805 -0.163 -1.448 1.00 92.25 120 GLY A O 1
ATOM 882 N N . VAL A 1 121 ? 15.842 0.235 0.767 1.00 96.12 121 VAL A N 1
ATOM 883 C CA . VAL A 1 121 ? 17.304 0.108 0.918 1.00 96.12 121 VAL A CA 1
ATOM 884 C C . VAL A 1 121 ? 17.776 -1.302 0.561 1.00 96.12 121 VAL A C 1
ATOM 886 O O . VAL A 1 121 ? 18.744 -1.450 -0.181 1.00 96.12 121 VAL A O 1
ATOM 889 N N . PHE A 1 122 ? 17.081 -2.334 1.045 1.00 96.00 122 PHE A N 1
ATOM 890 C CA . PHE A 1 122 ? 17.383 -3.732 0.742 1.00 96.00 122 PHE A CA 1
ATOM 891 C C . PHE A 1 122 ? 17.336 -4.003 -0.763 1.00 96.00 122 PHE A C 1
ATOM 893 O O . PHE A 1 122 ? 18.280 -4.569 -1.306 1.00 96.00 122 PHE A O 1
ATOM 900 N N . ILE A 1 123 ? 16.282 -3.557 -1.449 1.00 94.75 123 ILE A N 1
ATOM 901 C CA . ILE A 1 123 ? 16.137 -3.738 -2.895 1.00 94.75 123 ILE A CA 1
ATOM 902 C C . ILE A 1 123 ? 17.240 -2.984 -3.649 1.00 94.75 123 ILE A C 1
ATOM 904 O O . ILE A 1 123 ? 17.856 -3.552 -4.547 1.00 94.75 123 ILE A O 1
ATOM 908 N N . GLY A 1 124 ? 17.543 -1.740 -3.264 1.00 91.81 124 GLY A N 1
ATOM 909 C CA . GLY A 1 124 ? 18.624 -0.961 -3.877 1.00 91.81 124 GLY A CA 1
ATOM 910 C C . GLY A 1 124 ? 20.005 -1.606 -3.704 1.00 91.81 124 GLY A C 1
ATOM 911 O O . GLY A 1 124 ? 20.787 -1.664 -4.652 1.00 91.81 124 GLY A O 1
ATOM 912 N N . ALA A 1 125 ? 20.292 -2.150 -2.519 1.00 94.56 125 ALA A N 1
ATOM 913 C CA . ALA A 1 125 ? 21.527 -2.885 -2.256 1.00 94.56 125 ALA A CA 1
ATOM 914 C C . ALA A 1 125 ? 21.572 -4.227 -3.006 1.00 94.56 125 ALA A C 1
ATOM 916 O O . ALA A 1 125 ? 22.610 -4.604 -3.546 1.00 94.56 125 ALA A O 1
ATOM 917 N N . ALA A 1 126 ? 20.453 -4.948 -3.087 1.00 93.62 126 ALA A N 1
ATOM 918 C CA . ALA A 1 126 ? 20.358 -6.185 -3.857 1.00 93.62 126 ALA A CA 1
ATOM 919 C C . ALA A 1 126 ? 20.586 -5.927 -5.354 1.00 93.62 126 ALA A C 1
ATOM 921 O O . ALA A 1 126 ? 21.300 -6.684 -6.004 1.00 93.62 126 ALA A O 1
ATOM 922 N N . ALA A 1 127 ? 20.047 -4.828 -5.885 1.00 94.44 127 ALA A N 1
ATOM 923 C CA . ALA A 1 127 ? 20.229 -4.442 -7.279 1.00 94.44 127 ALA A CA 1
ATOM 924 C C . ALA A 1 127 ? 21.704 -4.235 -7.633 1.00 94.44 127 ALA A C 1
ATOM 926 O O . ALA A 1 127 ? 22.182 -4.782 -8.626 1.00 94.44 127 ALA A O 1
ATOM 927 N N . SER A 1 128 ? 22.435 -3.498 -6.791 1.00 92.69 128 SER A N 1
ATOM 928 C CA . SER A 1 128 ? 23.853 -3.207 -7.017 1.00 92.69 128 SER A CA 1
ATOM 929 C C . SER A 1 128 ? 24.761 -4.416 -6.780 1.00 92.69 128 SER A C 1
ATOM 931 O O . SER A 1 128 ? 25.714 -4.613 -7.528 1.00 92.69 128 SER A O 1
ATOM 933 N N . THR A 1 129 ? 24.467 -5.242 -5.774 1.00 95.00 129 THR A N 1
ATOM 934 C CA . THR A 1 129 ? 25.299 -6.407 -5.419 1.00 95.00 129 THR A CA 1
ATOM 935 C C . THR A 1 129 ? 25.085 -7.609 -6.334 1.00 95.00 129 THR A C 1
ATOM 937 O O . THR A 1 129 ? 26.037 -8.337 -6.605 1.00 95.00 129 THR A O 1
ATOM 940 N N . LEU A 1 130 ? 23.860 -7.819 -6.825 1.00 95.44 130 LEU A N 1
ATOM 941 C CA . LEU A 1 130 ? 23.502 -8.947 -7.693 1.00 95.44 130 LEU A CA 1
ATOM 942 C C . LEU A 1 130 ? 23.505 -8.588 -9.188 1.00 95.44 130 LEU A C 1
ATOM 944 O O . LEU A 1 130 ? 23.288 -9.469 -10.016 1.00 95.44 130 LEU A O 1
ATOM 948 N N . GLY A 1 131 ? 23.734 -7.318 -9.541 1.00 93.69 131 GLY A N 1
ATOM 949 C CA . GLY A 1 131 ? 23.748 -6.855 -10.931 1.00 93.69 131 GLY A CA 1
ATOM 950 C C . GLY A 1 131 ? 22.381 -6.957 -11.612 1.00 93.69 131 GLY A C 1
ATOM 951 O O . GLY A 1 131 ? 22.298 -7.388 -12.762 1.00 93.69 131 GLY A O 1
ATOM 952 N N . LEU A 1 132 ? 21.304 -6.607 -10.899 1.00 94.00 132 LEU A N 1
ATOM 953 C CA . LEU A 1 132 ? 19.947 -6.681 -11.445 1.00 94.00 132 LEU A CA 1
ATOM 954 C C . LEU A 1 132 ? 19.742 -5.620 -12.531 1.00 94.00 132 LEU A C 1
ATOM 956 O O . LEU A 1 132 ? 20.061 -4.449 -12.348 1.00 94.00 132 LEU A O 1
ATOM 960 N N . THR A 1 133 ? 19.162 -6.041 -13.651 1.00 93.19 133 THR A N 1
ATOM 961 C CA . THR A 1 133 ? 18.782 -5.156 -14.759 1.00 93.19 133 THR A CA 1
ATOM 962 C C . THR A 1 133 ? 17.565 -4.301 -14.405 1.00 93.19 133 THR A C 1
ATOM 964 O O . THR A 1 133 ? 16.726 -4.701 -13.592 1.00 93.19 133 THR A O 1
ATOM 967 N N . ASP A 1 134 ? 17.400 -3.167 -15.088 1.00 88.06 134 ASP A N 1
ATOM 968 C CA . ASP A 1 134 ? 16.236 -2.285 -14.915 1.00 88.06 134 ASP A CA 1
ATOM 969 C C . ASP A 1 134 ? 14.908 -3.018 -15.148 1.00 88.06 134 ASP A C 1
ATOM 971 O O . ASP A 1 134 ? 13.935 -2.812 -14.423 1.00 88.06 134 ASP A O 1
ATOM 975 N N . VAL A 1 135 ? 14.880 -3.948 -16.109 1.00 87.62 135 VAL A N 1
ATOM 976 C CA . VAL A 1 135 ? 13.704 -4.785 -16.380 1.00 87.62 135 VAL A CA 1
ATOM 977 C C . VAL A 1 135 ? 13.393 -5.691 -15.187 1.00 87.62 135 VAL A C 1
ATOM 979 O O . VAL A 1 135 ? 12.247 -5.744 -14.747 1.00 87.62 135 VAL A O 1
ATOM 982 N N . GLN A 1 136 ? 14.393 -6.359 -14.602 1.00 91.44 136 GLN A N 1
ATOM 983 C CA . GLN A 1 136 ? 14.187 -7.174 -13.397 1.00 91.44 136 GLN A CA 1
ATOM 984 C C . GLN A 1 136 ? 13.698 -6.318 -12.224 1.00 91.44 136 GLN A C 1
ATOM 986 O O . GLN A 1 136 ? 12.771 -6.711 -11.517 1.00 91.44 136 GLN A O 1
ATOM 991 N N . MET A 1 137 ? 14.262 -5.123 -12.053 1.00 92.19 137 MET A N 1
ATOM 992 C CA . MET A 1 137 ? 13.861 -4.184 -11.005 1.00 92.19 137 MET A CA 1
ATOM 993 C C . MET A 1 137 ? 12.421 -3.693 -11.185 1.00 92.19 137 MET A C 1
ATOM 995 O O . MET A 1 137 ? 11.668 -3.652 -10.212 1.00 92.19 137 MET A O 1
ATOM 999 N N . SER A 1 138 ? 12.000 -3.416 -12.422 1.00 87.50 138 SER A N 1
ATOM 1000 C CA . SER A 1 138 ? 10.631 -2.988 -12.748 1.00 87.50 138 SER A CA 1
ATOM 1001 C C . SER A 1 138 ? 9.556 -4.028 -12.395 1.00 87.50 138 SER A C 1
ATOM 1003 O O . SER A 1 138 ? 8.385 -3.686 -12.217 1.00 87.50 138 SER A O 1
ATOM 1005 N N . VAL A 1 139 ? 9.950 -5.298 -12.255 1.00 91.00 139 VAL A N 1
ATOM 1006 C CA . VAL A 1 139 ? 9.073 -6.402 -11.848 1.00 91.00 139 VAL A CA 1
ATOM 1007 C C . VAL A 1 139 ? 9.199 -6.695 -10.353 1.00 91.00 139 VAL A C 1
ATOM 1009 O O . VAL A 1 139 ? 8.188 -6.807 -9.660 1.00 91.00 139 VAL A O 1
ATOM 1012 N N . LEU A 1 140 ? 10.426 -6.793 -9.838 1.00 91.25 140 LEU A N 1
ATOM 1013 C CA . LEU A 1 140 ? 10.692 -7.216 -8.462 1.00 91.25 140 LEU A CA 1
ATOM 1014 C C . LEU A 1 140 ? 10.328 -6.154 -7.428 1.00 91.25 140 LEU A C 1
ATOM 1016 O O . LEU A 1 140 ? 9.756 -6.499 -6.397 1.00 91.25 140 LEU A O 1
ATOM 1020 N N . VAL A 1 141 ? 10.629 -4.878 -7.691 1.00 91.50 141 VAL A N 1
ATOM 1021 C CA . VAL A 1 141 ? 10.359 -3.783 -6.746 1.00 91.50 141 VAL A CA 1
ATOM 1022 C C . VAL A 1 141 ? 8.881 -3.764 -6.329 1.00 91.50 141 VAL A C 1
ATOM 1024 O O . VAL A 1 141 ? 8.610 -3.932 -5.136 1.00 91.50 141 VAL A O 1
ATOM 1027 N N . PRO A 1 142 ? 7.905 -3.616 -7.248 1.00 89.25 142 PRO A N 1
ATOM 1028 C CA . PRO A 1 142 ? 6.502 -3.543 -6.849 1.00 89.25 142 PRO A CA 1
ATOM 1029 C C . PRO A 1 142 ? 5.991 -4.860 -6.243 1.00 89.25 142 PRO A C 1
ATOM 1031 O O . PRO A 1 142 ? 5.187 -4.821 -5.313 1.00 89.25 142 PRO A O 1
ATOM 1034 N N . ALA A 1 143 ? 6.500 -6.019 -6.683 1.00 91.75 143 ALA A N 1
ATOM 1035 C CA . ALA A 1 143 ? 6.149 -7.314 -6.101 1.00 91.75 143 ALA A CA 1
ATOM 1036 C C . ALA A 1 143 ? 6.600 -7.450 -4.645 1.00 91.75 143 ALA A C 1
ATOM 1038 O O . ALA A 1 143 ? 5.792 -7.814 -3.793 1.00 91.75 143 ALA A O 1
ATOM 1039 N N . ILE A 1 144 ? 7.848 -7.100 -4.329 1.00 93.88 144 ILE A N 1
ATOM 1040 C CA . ILE A 1 144 ? 8.365 -7.149 -2.956 1.00 93.88 144 ILE A CA 1
ATOM 1041 C C . ILE A 1 144 ? 7.572 -6.195 -2.058 1.00 93.88 144 ILE A C 1
ATOM 1043 O O . ILE A 1 144 ? 7.145 -6.588 -0.971 1.00 93.88 144 ILE A O 1
ATOM 1047 N N . PHE A 1 145 ? 7.302 -4.971 -2.520 1.00 92.75 145 PHE A N 1
ATOM 1048 C CA . PHE A 1 145 ? 6.468 -4.034 -1.769 1.00 92.75 145 PHE A CA 1
ATOM 1049 C C . PHE A 1 145 ? 5.051 -4.573 -1.541 1.00 92.75 145 PHE A C 1
ATOM 1051 O O . PHE A 1 145 ? 4.537 -4.464 -0.430 1.00 92.75 145 PHE A O 1
ATOM 1058 N N . ALA A 1 146 ? 4.432 -5.212 -2.534 1.00 92.06 146 ALA A N 1
ATOM 1059 C CA . ALA A 1 146 ? 3.113 -5.816 -2.372 1.00 92.06 146 ALA A CA 1
ATOM 1060 C C . ALA A 1 146 ? 3.105 -6.981 -1.375 1.00 92.06 146 ALA A C 1
ATOM 1062 O O . ALA A 1 146 ? 2.177 -7.077 -0.574 1.00 92.06 146 ALA A O 1
ATOM 1063 N N . LEU A 1 147 ? 4.144 -7.821 -1.356 1.00 93.94 147 LEU A N 1
ATOM 1064 C CA . LEU A 1 147 ? 4.284 -8.873 -0.344 1.00 93.94 147 LEU A CA 1
ATOM 1065 C C . LEU A 1 147 ? 4.325 -8.282 1.070 1.00 93.94 147 LEU A C 1
ATOM 1067 O O . LEU A 1 147 ? 3.636 -8.765 1.967 1.00 93.94 147 LEU A O 1
ATOM 1071 N N . VAL A 1 148 ? 5.087 -7.204 1.257 1.00 95.31 148 VAL A N 1
ATOM 1072 C CA . VAL A 1 148 ? 5.217 -6.513 2.546 1.00 95.31 148 VAL A CA 1
ATOM 1073 C C . VAL A 1 148 ? 3.902 -5.845 2.952 1.00 95.31 148 VAL A C 1
ATOM 1075 O O . VAL A 1 148 ? 3.429 -6.056 4.067 1.00 95.31 148 VAL A O 1
ATOM 1078 N N . VAL A 1 149 ? 3.280 -5.075 2.054 1.00 93.06 149 VAL A N 1
ATOM 1079 C CA . VAL A 1 149 ? 1.975 -4.429 2.286 1.00 93.06 149 VAL A CA 1
ATOM 1080 C C . VAL A 1 149 ? 0.919 -5.474 2.637 1.00 93.06 149 VAL A C 1
ATOM 1082 O O . VAL A 1 149 ? 0.206 -5.327 3.629 1.00 93.06 149 VAL A O 1
ATOM 1085 N N . GLY A 1 150 ? 0.847 -6.551 1.857 1.00 93.94 150 GLY A N 1
ATOM 1086 C CA . GLY A 1 150 ? -0.104 -7.629 2.066 1.00 93.94 150 GLY A CA 1
ATOM 1087 C C . GLY A 1 150 ? 0.112 -8.355 3.394 1.00 93.94 150 GLY A C 1
ATOM 1088 O O . GLY A 1 150 ? -0.855 -8.627 4.108 1.00 93.94 150 GLY A O 1
ATOM 1089 N N . ALA A 1 151 ? 1.365 -8.588 3.795 1.00 94.88 151 ALA A N 1
ATOM 1090 C CA . ALA A 1 151 ? 1.692 -9.147 5.104 1.00 94.88 151 ALA A CA 1
ATOM 1091 C C . ALA A 1 151 ? 1.285 -8.209 6.255 1.00 94.88 151 ALA A C 1
ATOM 1093 O O . ALA A 1 151 ? 0.674 -8.665 7.221 1.00 94.88 151 ALA A O 1
ATOM 1094 N N . LEU A 1 152 ? 1.552 -6.902 6.143 1.00 92.88 152 LEU A N 1
ATOM 1095 C CA . LEU A 1 152 ? 1.170 -5.911 7.157 1.00 92.88 152 LEU A CA 1
ATOM 1096 C C . LEU A 1 152 ? -0.350 -5.772 7.300 1.00 92.88 152 LEU A C 1
ATOM 1098 O O . LEU A 1 152 ? -0.839 -5.632 8.423 1.00 92.88 152 LEU A O 1
ATOM 1102 N N . TYR A 1 153 ? -1.095 -5.828 6.193 1.00 90.25 153 TYR A N 1
ATOM 1103 C CA . TYR A 1 153 ? -2.564 -5.831 6.194 1.00 90.25 153 TYR A CA 1
ATOM 1104 C C . TYR A 1 153 ? -3.118 -7.120 6.805 1.00 90.25 153 TYR A C 1
ATOM 1106 O O . TYR A 1 153 ? -4.016 -7.074 7.646 1.00 90.25 153 TYR A O 1
ATOM 1114 N N . SER A 1 154 ? -2.537 -8.267 6.445 1.00 92.31 154 SER A N 1
ATOM 1115 C CA . SER A 1 154 ? -2.933 -9.569 6.990 1.00 92.31 154 SER A CA 1
ATOM 1116 C C . SER A 1 154 ? -2.692 -9.628 8.497 1.00 92.31 154 SER A C 1
ATOM 1118 O O . SER A 1 154 ? -3.594 -9.958 9.262 1.00 92.31 154 SER A O 1
ATOM 1120 N N . ALA A 1 155 ? -1.505 -9.226 8.952 1.00 91.50 155 ALA A N 1
ATOM 1121 C CA . ALA A 1 155 ? -1.174 -9.170 10.371 1.00 91.50 155 ALA A CA 1
ATOM 1122 C C . ALA A 1 155 ? -2.116 -8.226 11.130 1.00 91.50 155 ALA A C 1
ATOM 1124 O O . ALA A 1 155 ? -2.665 -8.610 12.158 1.00 91.50 155 ALA A O 1
ATOM 1125 N N . ALA A 1 156 ? -2.376 -7.031 10.594 1.00 87.19 156 ALA A N 1
ATOM 1126 C CA . ALA A 1 156 ? -3.337 -6.097 11.172 1.00 87.19 156 ALA A CA 1
ATOM 1127 C C . ALA A 1 156 ? -4.744 -6.693 11.288 1.00 87.19 156 ALA A C 1
ATOM 1129 O O . ALA A 1 156 ? -5.364 -6.635 12.348 1.00 87.19 156 ALA A O 1
ATOM 1130 N N . GLY A 1 157 ? -5.247 -7.294 10.208 1.00 86.62 157 GLY A N 1
ATOM 1131 C CA . GLY A 1 157 ? -6.551 -7.946 10.196 1.00 86.62 157 GLY A CA 1
ATOM 1132 C C . GLY A 1 157 ? -6.656 -9.077 11.221 1.00 86.62 157 GLY A C 1
ATOM 1133 O O . GLY A 1 157 ? -7.685 -9.195 11.880 1.00 86.62 157 GLY A O 1
ATOM 1134 N N . ALA A 1 158 ? -5.591 -9.860 11.406 1.00 88.31 158 ALA A N 1
ATOM 1135 C CA . ALA A 1 158 ? -5.540 -10.922 12.409 1.00 88.31 158 ALA A CA 1
ATOM 1136 C C . ALA A 1 158 ? -5.496 -10.374 13.845 1.00 88.31 158 ALA A C 1
ATOM 1138 O O . ALA A 1 158 ? -6.228 -10.850 14.707 1.00 88.31 158 ALA A O 1
ATOM 1139 N N . ILE A 1 159 ? -4.671 -9.352 14.091 1.00 85.38 159 ILE A N 1
ATOM 1140 C CA . ILE A 1 159 ? -4.471 -8.745 15.413 1.00 85.38 159 ILE A CA 1
ATOM 1141 C C . ILE A 1 159 ? -5.739 -8.041 15.910 1.00 85.38 159 ILE A C 1
ATOM 1143 O O . ILE A 1 159 ? -6.103 -8.183 17.074 1.00 85.38 159 ILE A O 1
ATOM 1147 N N . TRP A 1 160 ? -6.415 -7.290 15.037 1.00 83.44 160 TRP A N 1
ATOM 1148 C CA . TRP A 1 160 ? -7.604 -6.505 15.394 1.00 83.44 160 TRP A CA 1
ATOM 1149 C C . TRP A 1 160 ? -8.930 -7.180 15.018 1.00 83.44 160 TRP A C 1
ATOM 1151 O O . TRP A 1 160 ? -9.990 -6.578 15.158 1.00 83.44 160 TRP A O 1
ATOM 1161 N N . GLY A 1 161 ? -8.903 -8.430 14.544 1.00 84.06 161 GLY A N 1
ATOM 1162 C CA . GLY A 1 161 ? -10.115 -9.188 14.204 1.00 84.06 161 GLY A CA 1
ATOM 1163 C C . GLY A 1 161 ? -10.894 -8.644 12.997 1.00 84.06 161 GLY A C 1
ATOM 1164 O O . GLY A 1 161 ? -12.084 -8.925 12.842 1.00 84.06 161 GLY A O 1
ATOM 1165 N N . HIS A 1 162 ? -10.249 -7.873 12.119 1.00 84.50 162 HIS A N 1
ATOM 1166 C CA . HIS A 1 162 ? -10.863 -7.305 10.919 1.00 84.50 162 HIS A CA 1
ATOM 1167 C C . HIS A 1 162 ? -10.628 -8.207 9.702 1.00 84.50 162 HIS A C 1
ATOM 1169 O O . HIS A 1 162 ? -9.694 -8.013 8.922 1.00 84.50 162 HIS A O 1
ATOM 1175 N N . VAL A 1 163 ? -11.526 -9.180 9.513 1.00 88.38 163 VAL A N 1
ATOM 1176 C CA . VAL A 1 163 ? -11.475 -10.157 8.406 1.00 88.38 163 VAL A CA 1
ATOM 1177 C C . VAL A 1 163 ? -11.333 -9.515 7.016 1.00 88.38 163 VAL A C 1
ATOM 1179 O O . VAL A 1 163 ? -10.520 -10.017 6.242 1.00 88.38 163 VAL A O 1
ATOM 1182 N N . PRO A 1 164 ? -12.037 -8.415 6.662 1.00 87.62 164 PRO A N 1
ATOM 1183 C CA . PRO A 1 164 ? -11.850 -7.788 5.352 1.00 87.62 164 PRO A CA 1
ATOM 1184 C C . PRO A 1 164 ? -10.407 -7.337 5.112 1.00 87.62 164 PRO A C 1
ATOM 1186 O O . PRO A 1 164 ? -9.871 -7.577 4.036 1.00 87.62 164 PRO A O 1
ATOM 1189 N N . ASN A 1 165 ? -9.755 -6.766 6.130 1.00 87.69 165 ASN A N 1
ATOM 1190 C CA . ASN A 1 165 ? -8.357 -6.347 6.053 1.00 87.69 165 ASN A CA 1
ATOM 1191 C C . ASN A 1 165 ? -7.411 -7.553 5.933 1.00 87.69 165 ASN A C 1
ATOM 1193 O O . ASN A 1 165 ? -6.465 -7.530 5.148 1.00 87.69 165 ASN A O 1
ATOM 1197 N N . TYR A 1 166 ? -7.715 -8.640 6.654 1.00 90.81 166 TYR A N 1
ATOM 1198 C CA . TYR A 1 166 ? -6.959 -9.890 6.569 1.00 90.81 166 TYR A CA 1
ATOM 1199 C C . TYR A 1 166 ? -6.984 -10.480 5.152 1.00 90.81 166 TYR A C 1
ATOM 1201 O O . TYR A 1 166 ? -5.941 -10.731 4.552 1.00 90.81 166 TYR A O 1
ATOM 1209 N N . VAL A 1 167 ? -8.185 -10.656 4.595 1.00 95.00 167 VAL A N 1
ATOM 1210 C CA . VAL A 1 167 ? -8.382 -11.215 3.250 1.00 95.00 167 VAL A CA 1
ATOM 1211 C C . VAL A 1 167 ? -7.790 -10.297 2.183 1.00 95.00 167 VAL A C 1
ATOM 1213 O O . VAL A 1 167 ? -7.159 -10.782 1.247 1.00 95.00 167 VAL A O 1
ATOM 1216 N N . LEU A 1 168 ? -7.944 -8.980 2.336 1.00 93.19 168 LEU A N 1
ATOM 1217 C CA . LEU A 1 168 ? -7.346 -7.997 1.438 1.00 93.19 168 LEU A CA 1
ATOM 1218 C C . LEU A 1 168 ? -5.816 -8.089 1.435 1.00 93.19 168 LEU A C 1
ATOM 1220 O O . LEU A 1 168 ? -5.208 -8.030 0.371 1.00 93.19 168 LEU A O 1
ATOM 1224 N N . GLY A 1 169 ? -5.191 -8.287 2.597 1.00 94.25 169 GLY A N 1
ATOM 1225 C CA . GLY A 1 169 ? -3.750 -8.497 2.684 1.00 94.25 169 GLY A CA 1
ATOM 1226 C C . GLY A 1 169 ? -3.286 -9.718 1.885 1.00 94.25 169 GLY A C 1
ATOM 1227 O O . GLY A 1 169 ? -2.376 -9.608 1.063 1.00 94.25 169 GLY A O 1
ATOM 1228 N N . LEU A 1 170 ? -3.963 -10.859 2.046 1.00 96.88 170 LEU A N 1
ATOM 1229 C CA . LEU A 1 170 ? -3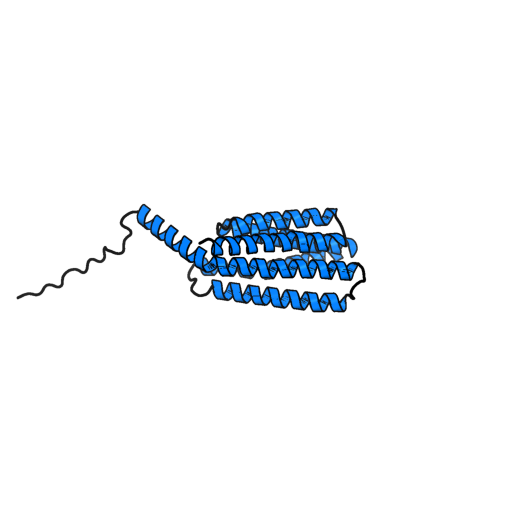.672 -12.072 1.272 1.00 96.88 170 LEU A CA 1
ATOM 1230 C C . LEU A 1 170 ? -3.935 -11.890 -0.229 1.00 96.88 170 LEU A C 1
ATOM 1232 O O . LEU A 1 170 ? -3.179 -12.395 -1.059 1.00 96.88 170 LEU A O 1
ATOM 1236 N N . TRP A 1 171 ? -4.975 -11.137 -0.588 1.00 97.25 171 TRP A N 1
ATOM 1237 C CA . TRP A 1 171 ? -5.260 -10.779 -1.975 1.00 97.25 171 TRP A CA 1
ATOM 1238 C C . TRP A 1 171 ? -4.131 -9.950 -2.595 1.00 97.25 171 TRP A C 1
ATOM 1240 O O . TRP A 1 171 ? -3.685 -10.258 -3.696 1.00 97.25 171 TRP A O 1
ATOM 1250 N N . ILE A 1 172 ? -3.614 -8.944 -1.882 1.00 95.38 172 ILE A N 1
ATOM 1251 C CA . ILE A 1 172 ? -2.491 -8.119 -2.354 1.00 95.38 172 ILE A CA 1
ATOM 1252 C C . ILE A 1 172 ? -1.235 -8.976 -2.562 1.00 95.38 172 ILE A C 1
ATOM 1254 O O . ILE A 1 172 ? -0.553 -8.810 -3.574 1.00 95.38 172 ILE A O 1
ATOM 1258 N N . VAL A 1 173 ? -0.957 -9.929 -1.663 1.00 96.44 173 VAL A N 1
ATOM 1259 C CA . VAL A 1 173 ? 0.125 -10.917 -1.846 1.00 96.44 173 VAL A CA 1
ATOM 1260 C C . VAL A 1 173 ? -0.082 -11.709 -3.138 1.00 96.44 173 VAL A C 1
ATOM 1262 O O . VAL A 1 173 ? 0.837 -11.802 -3.952 1.00 96.44 173 VAL A O 1
ATOM 1265 N N . ALA A 1 174 ? -1.286 -12.244 -3.359 1.00 96.56 174 ALA A N 1
ATOM 1266 C CA . ALA A 1 174 ? -1.600 -13.015 -4.559 1.00 96.56 174 ALA A CA 1
ATOM 1267 C C . ALA A 1 174 ? -1.430 -12.182 -5.841 1.00 96.56 174 ALA A C 1
ATOM 1269 O O . ALA A 1 174 ? -0.789 -12.640 -6.785 1.00 96.56 174 ALA A O 1
ATOM 1270 N N . VAL A 1 175 ? -1.929 -10.941 -5.858 1.00 95.50 175 VAL A N 1
ATOM 1271 C CA . VAL A 1 175 ? -1.747 -9.994 -6.972 1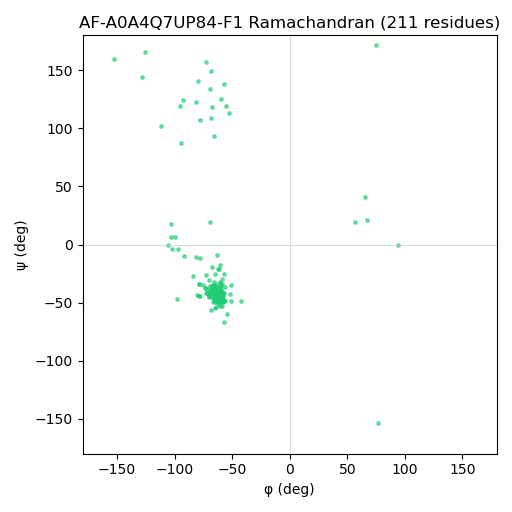.00 95.50 175 VAL A CA 1
ATOM 1272 C C . VAL A 1 175 ? -0.265 -9.722 -7.220 1.00 95.50 175 VAL A C 1
ATOM 1274 O O . VAL A 1 175 ? 0.172 -9.742 -8.370 1.00 95.50 175 VAL A O 1
ATOM 1277 N N . GLY A 1 176 ? 0.524 -9.518 -6.160 1.00 93.56 176 GLY A N 1
ATOM 1278 C CA . GLY A 1 176 ? 1.962 -9.302 -6.280 1.00 93.56 176 GLY A CA 1
ATOM 1279 C C . GLY A 1 176 ? 2.687 -10.490 -6.892 1.00 93.56 176 GLY A C 1
ATOM 1280 O O . GLY A 1 176 ? 3.499 -10.298 -7.791 1.00 93.56 176 GLY A O 1
ATOM 1281 N N . VAL A 1 177 ? 2.329 -11.713 -6.508 1.00 94.25 177 VAL A N 1
ATOM 1282 C CA . VAL A 1 177 ? 2.881 -12.929 -7.117 1.00 94.25 177 VAL A CA 1
ATOM 1283 C C . VAL A 1 177 ? 2.459 -13.050 -8.585 1.00 94.25 177 VAL A C 1
ATOM 1285 O O . VAL A 1 177 ? 3.310 -13.250 -9.447 1.00 94.25 177 VAL A O 1
ATOM 1288 N N . ILE A 1 178 ? 1.171 -12.862 -8.894 1.00 94.56 178 ILE A N 1
ATOM 1289 C CA . ILE A 1 178 ? 0.643 -12.919 -10.268 1.00 94.56 178 ILE A CA 1
ATOM 1290 C C . ILE A 1 178 ? 1.352 -11.911 -11.179 1.00 94.56 178 ILE A C 1
ATOM 1292 O O . ILE A 1 178 ? 1.714 -12.248 -12.304 1.00 94.56 178 ILE A O 1
ATOM 1296 N N . SER A 1 179 ? 1.600 -10.694 -10.693 1.00 92.81 179 SER A N 1
ATOM 1297 C CA . SER A 1 179 ? 2.242 -9.633 -11.472 1.00 92.81 179 SER A CA 1
ATOM 1298 C C . SER A 1 179 ? 3.637 -10.003 -11.992 1.00 92.81 179 SER A C 1
ATOM 1300 O O . SER A 1 179 ? 4.024 -9.547 -13.068 1.00 92.81 179 SER A O 1
ATOM 1302 N N . VAL A 1 180 ? 4.372 -10.862 -11.271 1.00 92.81 180 VAL A N 1
ATOM 1303 C CA . VAL A 1 180 ? 5.720 -11.297 -11.664 1.00 92.81 180 VAL A CA 1
ATOM 1304 C C . VAL A 1 180 ? 5.654 -12.155 -12.923 1.00 92.81 180 VAL A C 1
ATOM 1306 O O . VAL A 1 180 ? 6.488 -12.005 -13.811 1.00 92.81 180 VAL A O 1
ATOM 1309 N N . PHE A 1 181 ? 4.632 -13.005 -13.032 1.00 93.56 181 PHE A N 1
ATOM 1310 C CA . PHE A 1 181 ? 4.423 -13.866 -14.197 1.00 93.56 181 PHE A CA 1
ATOM 1311 C C . PHE A 1 181 ? 3.946 -13.102 -15.433 1.00 93.56 181 PHE A C 1
ATOM 1313 O O . PHE A 1 181 ? 4.172 -13.552 -16.552 1.00 93.56 181 PHE A O 1
ATOM 1320 N N . VAL A 1 182 ? 3.284 -11.959 -15.240 1.00 92.38 182 VAL A N 1
ATOM 1321 C CA . VAL A 1 182 ? 2.795 -11.120 -16.341 1.00 92.38 182 VAL A CA 1
ATOM 1322 C C . VAL A 1 182 ? 3.921 -10.272 -16.943 1.00 92.38 182 VAL A C 1
ATOM 1324 O O . VAL A 1 182 ? 3.942 -10.054 -18.152 1.00 92.38 182 VAL A O 1
ATOM 1327 N N . GLY A 1 183 ? 4.875 -9.830 -16.119 1.00 88.75 183 GLY A N 1
ATOM 1328 C CA . GLY A 1 183 ? 6.028 -9.047 -16.562 1.00 88.75 183 GLY A CA 1
ATOM 1329 C C . GLY A 1 183 ? 5.708 -7.584 -16.893 1.00 88.75 183 GLY A C 1
ATOM 1330 O O . GLY A 1 183 ? 4.558 -7.139 -16.895 1.00 88.75 183 GLY A O 1
ATOM 1331 N N . PHE A 1 184 ? 6.759 -6.805 -17.133 1.00 89.88 184 PHE A N 1
ATOM 1332 C CA . PHE A 1 184 ? 6.657 -5.381 -17.452 1.00 89.88 184 PHE A CA 1
ATOM 1333 C C . PHE A 1 184 ? 6.276 -5.162 -18.928 1.00 89.88 184 PHE A C 1
ATOM 1335 O O . PHE A 1 184 ? 6.794 -5.881 -19.784 1.00 89.88 184 PHE A O 1
ATOM 1342 N N . PRO A 1 185 ? 5.407 -4.185 -19.263 1.00 91.69 185 PRO A N 1
ATOM 1343 C CA . PRO A 1 185 ? 4.800 -3.179 -18.379 1.00 91.69 185 PRO A CA 1
ATOM 1344 C C . PRO A 1 185 ? 3.447 -3.551 -17.767 1.00 91.69 185 PRO A C 1
ATOM 1346 O O . PRO A 1 185 ? 2.941 -2.841 -16.896 1.00 91.69 185 PRO A O 1
ATOM 1349 N N . VAL A 1 186 ? 2.824 -4.637 -18.223 1.00 93.19 186 VAL A N 1
ATOM 1350 C CA . VAL A 1 186 ? 1.441 -4.985 -17.856 1.00 93.19 186 VAL A CA 1
ATOM 1351 C C . VAL A 1 186 ? 1.309 -5.294 -16.356 1.00 93.19 186 VAL A C 1
ATOM 1353 O O . VAL A 1 186 ? 0.250 -5.055 -15.771 1.00 93.19 186 VAL A O 1
ATOM 1356 N N . ASN A 1 187 ? 2.387 -5.721 -15.691 1.00 91.44 187 ASN A N 1
ATOM 1357 C CA . ASN A 1 187 ? 2.448 -5.883 -14.236 1.00 91.44 187 ASN A CA 1
ATOM 1358 C C . ASN A 1 187 ? 1.986 -4.631 -13.464 1.00 91.44 187 ASN A C 1
ATOM 1360 O O . ASN A 1 187 ? 1.339 -4.764 -12.427 1.00 91.44 187 ASN A O 1
ATOM 1364 N N . THR A 1 188 ? 2.251 -3.425 -13.972 1.00 91.31 188 THR A N 1
ATOM 1365 C CA . THR A 1 188 ? 1.838 -2.164 -13.334 1.00 91.31 188 THR A CA 1
ATOM 1366 C C . THR A 1 188 ? 0.314 -2.008 -13.290 1.00 91.31 188 THR A C 1
ATOM 1368 O O . THR A 1 188 ? -0.231 -1.570 -12.274 1.00 91.31 188 THR A O 1
ATOM 1371 N N . LEU A 1 189 ? -0.394 -2.457 -14.333 1.00 93.25 189 LEU A N 1
ATOM 1372 C CA . LEU A 1 189 ? -1.859 -2.502 -14.363 1.00 93.25 189 LEU A CA 1
ATOM 1373 C C . LEU A 1 189 ? -2.406 -3.597 -13.453 1.00 93.25 189 LEU A C 1
ATOM 1375 O O . LEU A 1 189 ? -3.401 -3.373 -12.769 1.00 93.25 189 LEU A O 1
ATOM 1379 N N . VAL A 1 190 ? -1.749 -4.759 -13.406 1.00 93.25 190 VAL A N 1
ATOM 1380 C CA . VAL A 1 190 ? -2.119 -5.842 -12.480 1.00 93.25 190 VAL A CA 1
ATOM 1381 C C . VAL A 1 190 ? -2.059 -5.345 -11.037 1.00 93.25 190 VAL A C 1
ATOM 1383 O O . VAL A 1 190 ? -2.989 -5.590 -10.275 1.00 93.25 190 VAL A O 1
ATOM 1386 N N . PHE A 1 191 ? -1.031 -4.576 -10.673 1.00 88.38 191 PHE A N 1
ATOM 1387 C CA . PHE A 1 191 ? -0.971 -3.922 -9.367 1.00 88.38 191 PHE A CA 1
ATOM 1388 C C . PHE A 1 191 ? -2.064 -2.881 -9.179 1.00 88.38 191 PHE A C 1
ATOM 1390 O O . PHE A 1 191 ? -2.821 -2.959 -8.211 1.00 88.38 191 PHE A O 1
ATOM 1397 N N . GLY A 1 192 ? -2.158 -1.913 -10.091 1.00 91.06 192 GLY A N 1
ATOM 1398 C CA . GLY A 1 192 ? -3.088 -0.804 -9.929 1.00 91.06 192 GLY A CA 1
ATOM 1399 C C . GLY A 1 192 ? -4.536 -1.274 -9.855 1.00 91.06 192 GLY A C 1
ATOM 1400 O O . GLY A 1 192 ? -5.252 -0.940 -8.917 1.00 91.06 192 GLY A O 1
ATOM 1401 N N . ILE A 1 193 ? -4.954 -2.107 -10.804 1.00 93.88 193 ILE A N 1
ATOM 1402 C CA . ILE A 1 193 ? -6.324 -2.613 -10.897 1.00 93.88 193 ILE A CA 1
ATOM 1403 C C . ILE A 1 193 ? -6.554 -3.754 -9.907 1.00 93.88 193 ILE A C 1
ATOM 1405 O O . ILE A 1 193 ? -7.580 -3.771 -9.235 1.00 93.88 193 ILE A O 1
ATOM 1409 N N . GLY A 1 194 ? -5.627 -4.703 -9.783 1.00 93.00 194 GLY A N 1
ATOM 1410 C CA . GLY A 1 194 ? -5.809 -5.872 -8.922 1.00 93.00 194 GLY A CA 1
ATOM 1411 C C . GLY A 1 194 ? -5.812 -5.504 -7.442 1.00 93.00 194 GLY A C 1
ATOM 1412 O O . GLY A 1 194 ? -6.781 -5.781 -6.731 1.00 93.00 194 GLY A O 1
ATOM 1413 N N . ALA A 1 195 ? -4.754 -4.850 -6.966 1.00 90.31 195 ALA A N 1
ATOM 1414 C CA . ALA A 1 195 ? -4.662 -4.466 -5.563 1.00 90.31 195 ALA A CA 1
ATOM 1415 C C . ALA A 1 195 ? -5.509 -3.220 -5.261 1.00 90.31 195 ALA A C 1
ATOM 1417 O O . ALA A 1 195 ? -6.279 -3.239 -4.299 1.00 90.31 195 ALA A O 1
ATOM 1418 N N . GLY A 1 196 ? -5.468 -2.188 -6.113 1.00 91.44 196 GLY A N 1
ATOM 1419 C CA . GLY A 1 196 ? -6.307 -0.997 -5.938 1.00 91.44 196 GLY A CA 1
ATOM 1420 C C . GLY A 1 196 ? -7.803 -1.298 -6.072 1.00 91.44 196 GLY A C 1
ATOM 1421 O O . GLY A 1 196 ? -8.596 -0.886 -5.228 1.00 91.44 196 GLY A O 1
ATOM 1422 N N . GLY A 1 197 ? -8.205 -2.106 -7.055 1.00 91.69 197 GLY A N 1
ATOM 1423 C CA . GLY A 1 197 ? -9.589 -2.568 -7.201 1.00 91.69 197 GLY A CA 1
ATOM 1424 C C . GLY A 1 197 ? -10.059 -3.429 -6.027 1.00 91.69 197 GLY A C 1
ATOM 1425 O O . GLY A 1 197 ? -11.182 -3.252 -5.561 1.00 91.69 197 GLY A O 1
ATOM 1426 N N . GLY A 1 198 ? -9.193 -4.288 -5.479 1.00 91.44 198 GLY A N 1
ATOM 1427 C CA . GLY A 1 198 ? -9.482 -5.030 -4.248 1.00 91.44 198 GLY A CA 1
ATOM 1428 C C . GLY A 1 198 ? -9.807 -4.104 -3.070 1.00 91.44 198 GLY A C 1
ATOM 1429 O O . GLY A 1 198 ? -10.812 -4.300 -2.386 1.00 91.44 198 GLY A O 1
ATOM 1430 N N . MET A 1 199 ? -9.014 -3.044 -2.882 1.00 92.44 199 MET A N 1
ATOM 1431 C CA . MET A 1 199 ? -9.276 -2.021 -1.861 1.00 92.44 199 MET A CA 1
ATOM 1432 C C . MET A 1 199 ? -10.598 -1.282 -2.113 1.00 92.44 199 MET A C 1
ATOM 1434 O O . MET A 1 199 ? -11.382 -1.096 -1.182 1.00 92.44 199 MET A O 1
ATOM 1438 N N . LEU A 1 200 ? -10.892 -0.913 -3.365 1.00 93.50 200 LEU A N 1
ATOM 1439 C CA . LEU A 1 200 ? -12.152 -0.253 -3.732 1.00 93.50 200 LEU A CA 1
ATOM 1440 C C . LEU A 1 200 ? -13.373 -1.132 -3.448 1.00 93.50 200 LEU A C 1
ATOM 1442 O O . LEU A 1 200 ? -14.375 -0.637 -2.932 1.00 93.50 200 LEU A O 1
ATOM 1446 N N . VAL A 1 201 ? -13.291 -2.432 -3.741 1.00 93.56 201 VAL A N 1
ATOM 1447 C CA . VAL A 1 201 ? -14.361 -3.395 -3.443 1.00 93.56 201 VAL A CA 1
ATOM 1448 C C . VAL A 1 201 ? -14.590 -3.489 -1.937 1.00 93.56 201 VAL A C 1
ATOM 1450 O O . VAL A 1 201 ? -15.732 -3.375 -1.494 1.00 93.56 201 VAL A O 1
ATOM 1453 N N . VAL A 1 202 ? -13.527 -3.632 -1.139 1.00 89.88 202 VAL A N 1
ATOM 1454 C CA . VAL A 1 202 ? -13.639 -3.693 0.328 1.00 89.88 202 VAL A CA 1
ATOM 1455 C C . VAL A 1 202 ? -14.221 -2.393 0.890 1.00 89.88 202 VAL A C 1
ATOM 1457 O O . VAL A 1 202 ? -15.208 -2.438 1.626 1.00 89.88 202 VAL A O 1
ATOM 1460 N N . GLY A 1 203 ? -13.689 -1.235 0.492 1.00 87.75 203 GLY A N 1
ATOM 1461 C CA . GLY A 1 203 ? -14.189 0.071 0.930 1.00 87.75 203 GLY A CA 1
ATOM 1462 C C . GLY A 1 203 ? -15.646 0.317 0.520 1.00 87.75 203 GLY A C 1
ATOM 1463 O O . GLY A 1 203 ? -16.459 0.769 1.329 1.00 87.75 203 GLY A O 1
ATOM 1464 N N . GLY A 1 204 ? -16.015 -0.053 -0.709 1.00 88.25 204 GLY A N 1
ATOM 1465 C CA . GLY A 1 204 ? -17.386 0.032 -1.214 1.00 88.25 204 GLY A CA 1
ATOM 1466 C C . GLY A 1 204 ? -18.350 -0.891 -0.467 1.00 88.25 204 GLY A C 1
ATOM 1467 O O . GLY A 1 204 ? -19.444 -0.467 -0.093 1.00 88.25 204 GLY A O 1
ATOM 1468 N N . MET A 1 205 ? -17.940 -2.128 -0.173 1.00 88.31 205 MET A N 1
ATOM 1469 C CA . MET A 1 205 ? -18.718 -3.066 0.641 1.00 88.31 205 MET A CA 1
ATOM 1470 C C . MET A 1 205 ? -18.942 -2.542 2.061 1.00 88.31 205 MET A C 1
ATOM 1472 O O . MET A 1 205 ? -20.053 -2.647 2.586 1.00 88.31 205 MET A O 1
ATOM 1476 N N . GLU A 1 206 ? -17.912 -1.980 2.693 1.00 86.06 206 GLU A N 1
ATOM 1477 C CA . GLU A 1 206 ? -18.029 -1.392 4.027 1.00 86.06 206 GLU A CA 1
ATOM 1478 C C . GLU A 1 206 ? -18.942 -0.165 4.040 1.00 86.06 206 GLU A C 1
ATOM 1480 O O . GLU A 1 206 ? -19.730 -0.011 4.973 1.00 86.06 206 GLU A O 1
ATOM 1485 N N . MET A 1 207 ? -18.908 0.663 2.993 1.00 84.56 207 MET A N 1
ATOM 1486 C CA . MET A 1 207 ? -19.825 1.792 2.834 1.00 84.56 207 MET A CA 1
ATOM 1487 C C . MET A 1 207 ? -21.272 1.324 2.599 1.00 84.56 207 MET A C 1
ATOM 1489 O O . MET A 1 207 ? -22.199 1.807 3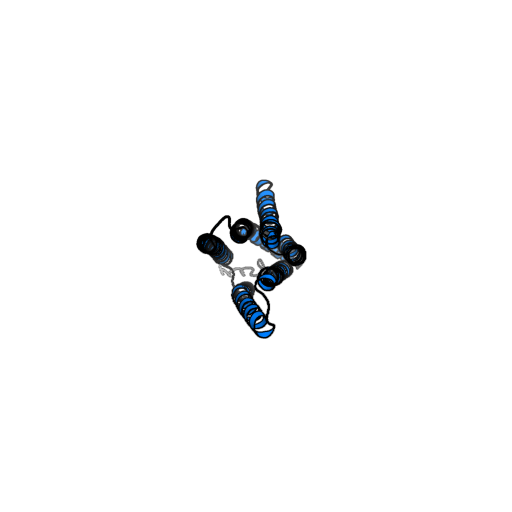.246 1.00 84.56 207 MET A O 1
ATOM 1493 N N . ALA A 1 208 ? -21.483 0.332 1.729 1.00 85.19 208 ALA A N 1
ATOM 1494 C CA . ALA A 1 208 ? -22.809 -0.193 1.399 1.00 85.19 208 ALA A CA 1
ATOM 1495 C C . ALA A 1 208 ? -23.485 -0.901 2.585 1.00 85.19 208 ALA A C 1
ATOM 1497 O O . ALA A 1 208 ? -24.698 -0.795 2.764 1.00 85.19 208 ALA A O 1
ATOM 1498 N N . ARG A 1 209 ? -22.711 -1.594 3.432 1.00 81.94 209 ARG A N 1
ATOM 1499 C CA . ARG A 1 209 ? -23.215 -2.199 4.678 1.00 81.94 209 ARG A CA 1
A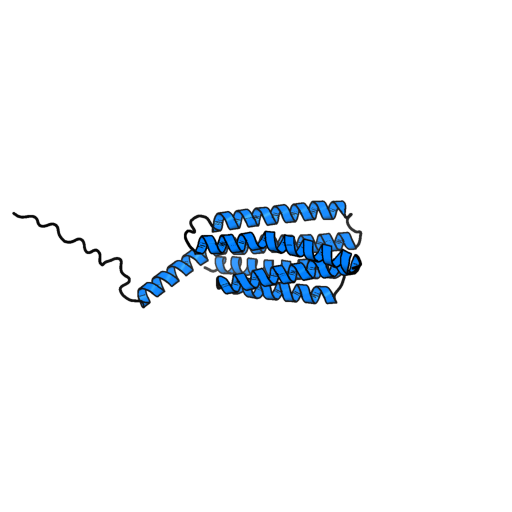TOM 1500 C C . ARG A 1 209 ? -23.753 -1.161 5.668 1.00 81.94 209 ARG A C 1
ATOM 1502 O O . ARG A 1 209 ? -24.551 -1.533 6.521 1.00 81.94 209 ARG A O 1
ATOM 1509 N N . ARG A 1 210 ? -23.352 0.111 5.554 1.00 72.50 210 ARG A N 1
ATOM 1510 C CA . ARG A 1 210 ? -23.876 1.213 6.380 1.00 72.50 210 ARG A CA 1
ATOM 1511 C C . ARG A 1 210 ? -25.202 1.737 5.885 1.00 72.50 210 ARG A C 1
ATOM 1513 O O . ARG A 1 210 ? -26.085 1.917 6.697 1.00 72.50 210 ARG A O 1
ATOM 1520 N N . GLY A 1 211 ? -25.361 1.926 4.575 1.00 68.94 211 GLY A N 1
ATOM 1521 C CA . GLY A 1 211 ? -26.623 2.423 4.011 1.00 68.94 211 GLY A CA 1
ATOM 1522 C C . GLY A 1 211 ? -27.818 1.484 4.224 1.00 68.94 211 GLY A C 1
ATOM 1523 O O . GLY A 1 211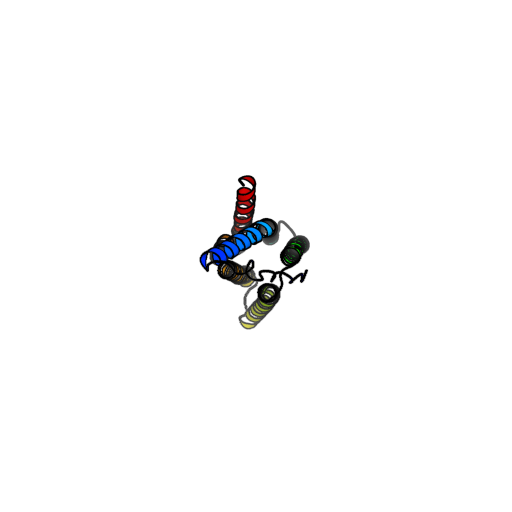 ? -28.944 1.856 3.922 1.00 68.94 211 GLY A O 1
ATOM 1524 N N . ARG A 1 212 ? -27.575 0.260 4.714 1.00 67.69 212 ARG A N 1
ATOM 1525 C CA . ARG A 1 212 ? -28.595 -0.744 5.047 1.00 67.69 212 ARG A CA 1
ATOM 1526 C C . ARG A 1 212 ? -28.884 -0.870 6.551 1.00 67.69 212 ARG A C 1
ATOM 1528 O O . ARG A 1 212 ? -29.720 -1.696 6.903 1.00 67.69 212 ARG A O 1
ATOM 1535 N N . ARG A 1 213 ? -28.161 -0.153 7.416 1.00 55.06 213 ARG A N 1
ATOM 1536 C CA . ARG A 1 213 ? -28.377 -0.116 8.872 1.00 55.06 213 ARG A CA 1
ATOM 1537 C C . ARG A 1 213 ? -29.020 1.204 9.256 1.00 55.06 213 ARG A C 1
ATOM 1539 O O . ARG A 1 213 ? -29.846 1.166 10.186 1.00 55.06 213 ARG A O 1
#

Foldseek 3Di:
DDDDDDPPPPPPPDQPDPVSVVVVVVVVLVVLCVVLLLLLLVLLLLQLQLLLLLLVLLQCCLVVVDPPVVSVVVNVVSCVVSVVSNVVSLVVSLPPDDDPVNVVSVVLVVCVVVVLVVLVVVLVVCCVVVVDDPQNCQLVVQLSVLLVQLVSQLVVCVVSVPVLSNVLSVQSNVLSVVLNVVGPPCSSNSRSCRSSVSSNVSSVVSVVVVVVD

pLDDT: mean 84.55, std 12.31, range [42.56, 97.25]

Mean predicted aligned error: 8.86 Å

Radius of gyration: 23.25 Å; Cα contacts (8 Å, |Δi|>4): 185; chains: 1; bounding box: 58×28×91 Å

Solvent-accessible surface area (backbone atoms only — not comparable to full-atom values): 11067 Å² total; per-residue (Å²): 140,83,89,71,83,75,80,77,74,86,66,80,83,56,66,92,38,77,65,52,46,48,51,51,50,51,54,50,50,52,50,51,49,63,66,44,44,65,51,54,23,51,46,27,36,43,47,10,52,39,32,30,51,43,11,48,40,50,32,36,32,72,68,70,75,38,55,64,68,59,39,48,53,52,43,50,52,44,51,50,52,36,50,49,51,44,48,52,42,50,56,58,71,48,64,90,59,64,66,71,66,3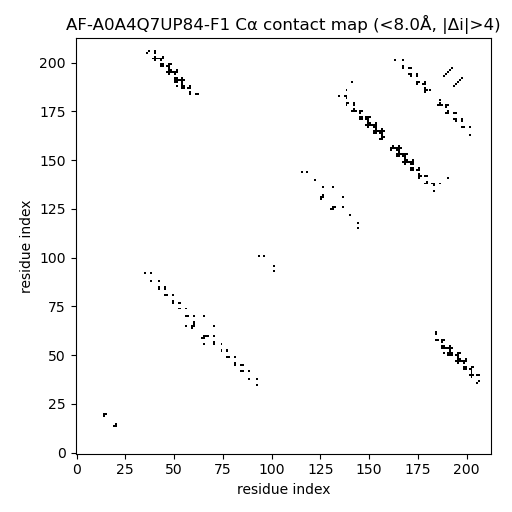8,53,52,52,49,55,55,58,53,44,50,63,52,51,56,50,52,50,52,52,50,52,55,50,47,32,69,74,69,66,57,47,71,71,56,46,67,36,47,52,61,26,55,50,26,41,51,52,11,48,54,32,25,51,47,11,64,76,71,70,37,60,71,43,22,54,49,7,54,46,25,30,50,36,22,57,53,22,54,79,66,28,78,56,60,23,35,40,39,44,5,48,47,39,10,44,50,28,34,51,53,14,48,51,54,50,55,62,51,82,75,108

Sequence (213 aa):
MTDRPEPTTLDEDRPGSPADAMDIIRSQQAKVNAQLAPETALFFLFWGVAWVLIGVLAYLNSTDVIGGTTAGFVGAAVLLVAGGASAWVGIRSGRGVTGDSARQGMLYGLSWPIIMTLVGVFIGAAASTLGLTDVQMSVLVPAIFALVVGALYSAAGAIWGHVPNYVLGLWIVAVGVISVFVGFPVNTLVFGIGAGGGMLVVGGMEMARRGRR